Protein AF-A0A536L0S7-F1 (afdb_monomer)

Solvent-accessible surface area (backbone atoms only — not comparable to full-atom values): 13386 Å² total; per-residue (Å²): 136,54,77,64,56,55,51,53,52,54,51,59,72,70,55,86,72,75,80,78,78,80,55,62,66,63,49,50,55,59,64,72,61,59,68,81,54,67,63,57,59,51,47,51,51,50,51,49,51,50,51,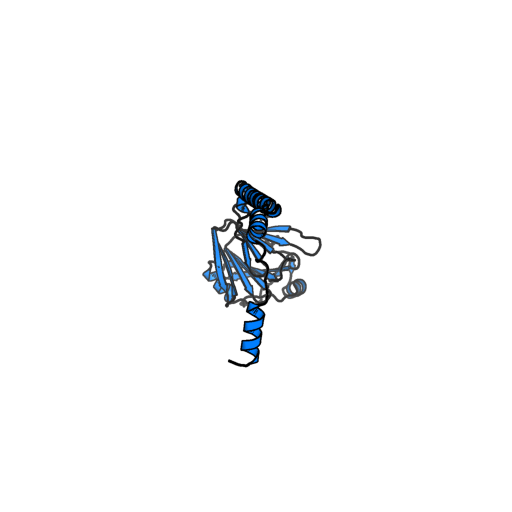48,53,50,52,52,42,64,69,37,73,85,46,50,57,70,73,38,62,68,46,82,50,68,23,38,39,37,34,50,39,92,71,76,76,89,52,52,71,58,56,86,70,76,67,49,41,54,77,31,44,54,72,56,40,28,63,62,51,71,46,81,82,72,45,58,84,58,96,63,85,60,64,79,43,26,16,38,36,67,62,50,34,45,30,34,73,44,76,57,95,90,39,69,30,39,42,34,38,29,63,29,58,70,84,90,54,64,28,38,32,43,28,37,46,74,40,81,42,84,43,71,45,89,93,23,63,25,40,38,38,36,76,33,93,42,32,34,46,33,44,60,29,79,88,80,54,77,50,78,47,40,36,49,41,72,59,27,36,41,38,34,46,54,92,66,30,23,38,34,42,41,18,90,53,53,73,70,57,47,46,57,54,57,62,53,44,82

pLDDT: mean 77.8, std 14.43, range [37.16, 96.44]

Foldseek 3Di:
DDPVVVVVVVVVVVDPDPPDPPCPVVVVCVVVVPDVPVVVVVVVVVVVVVVVVVVVLCVDPVSVLVVFPWDQAQQETETEGQDADDADEDDPPPPLADWDAQVVLCVLLVHHDFAFDDPDDPFRTWHDDQSFKTWGWDADPNWTKIKIKGFRDDDVKYWYKYDNFPDWDWDDAPNWIKIKTHHGQWIWIWTAHDPPGGDTHIYTAGAIWMWTDDDRMIMIIGTPDDPVSVSVNSNRID

Secondary structure (DSSP, 8-state):
--HHHHHHHHHHHH--PPPPP-HHHHHHHHHHT----HHHHHHHHHHHHHHHHHHHHHHSHHHHTT---EEEETTEEEEE-SSPPP-EE--TTTTS-EEE-HHHHHHHHTS----PPPSSS--S-EEEETTTEEEEEEEETTEEEEEEEEE---STT-EEEEE--SEEEEEEETTEEEEEEES-S-EEEEE--SSSS---EEEEE-SEEEEEEETTEEEEEEES--HHHHHHHHHT--

Mean predicted aligned error: 15.41 Å

Radius of gyration: 34.08 Å; Cα contacts (8 Å, |Δi|>4): 400; chains: 1; bounding box: 56×62×107 Å

Nearest PDB structures (foldseek):
  2v42-assembly1_B  TM=4.992E-01  e=1.307E+00  Escherichia coli BL21(DE3)
  1ry9-assembly2_D  TM=4.636E-01  e=6.925E+00  Shigella flexneri
  4akr-assembly2_D  TM=1.147E-01  e=5.679E-01  Dictyostelium discoideum AX2
  6rte-assembly1_A  TM=2.080E-01  e=1.544E+00  Pseudomonas aeruginosa

Structure (mmCIF, N/CA/C/O backbone):
data_AF-A0A536L0S7-F1
#
_entry.id   AF-A0A536L0S7-F1
#
loop_
_atom_site.group_PDB
_atom_site.id
_atom_site.type_symbol
_atom_site.label_atom_id
_atom_site.label_alt_id
_atom_site.label_comp_id
_atom_site.label_asym_id
_atom_site.label_entity_id
_atom_site.label_seq_id
_atom_site.pdbx_PDB_ins_code
_atom_site.Cartn_x
_atom_site.Cartn_y
_atom_site.Cartn_z
_atom_site.occupancy
_atom_site.B_iso_or_equiv
_atom_site.auth_seq_id
_atom_site.auth_comp_id
_atom_site.auth_asym_id
_atom_site.auth_atom_id
_atom_site.pdbx_PDB_model_num
ATOM 1 N N . MET A 1 1 ? 14.064 -43.643 -78.139 1.00 58.56 1 MET A N 1
ATOM 2 C CA . MET A 1 1 ? 14.243 -42.224 -78.499 1.00 58.56 1 MET A CA 1
ATOM 3 C C . MET A 1 1 ? 13.323 -41.904 -79.654 1.00 58.56 1 MET A C 1
ATOM 5 O O . MET A 1 1 ? 13.176 -42.729 -80.552 1.00 58.56 1 MET A O 1
ATOM 9 N N . THR A 1 2 ? 12.638 -40.772 -79.584 1.00 81.62 2 THR A N 1
ATOM 10 C CA . THR A 1 2 ? 11.662 -40.358 -80.596 1.00 81.62 2 THR A CA 1
ATOM 11 C C . THR A 1 2 ? 12.364 -39.722 -81.806 1.00 81.62 2 THR A C 1
ATOM 13 O O . THR A 1 2 ? 13.467 -39.190 -81.668 1.00 81.62 2 THR A O 1
ATOM 16 N N . PRO A 1 3 ? 11.741 -39.714 -82.999 1.00 80.38 3 PRO A N 1
ATOM 17 C CA . PRO A 1 3 ? 12.293 -39.030 -84.175 1.00 80.38 3 PRO A CA 1
ATOM 18 C C . PRO A 1 3 ? 12.560 -37.531 -83.950 1.00 80.38 3 PRO A C 1
ATOM 20 O O . PRO A 1 3 ? 13.412 -36.943 -84.613 1.00 80.38 3 PRO A O 1
ATOM 23 N N . LEU A 1 4 ? 11.839 -36.914 -83.006 1.00 83.69 4 LEU A N 1
ATOM 24 C CA . LEU A 1 4 ? 12.026 -35.523 -82.605 1.00 83.69 4 LEU A CA 1
ATOM 25 C C . LEU A 1 4 ? 13.339 -35.320 -81.836 1.00 83.69 4 LEU A C 1
ATOM 27 O O . LEU A 1 4 ? 14.059 -34.368 -82.118 1.00 83.69 4 LEU A O 1
ATOM 31 N N . GLU A 1 5 ? 13.680 -36.227 -80.917 1.00 81.94 5 GLU A N 1
ATOM 32 C CA . GLU A 1 5 ? 14.945 -36.167 -80.169 1.00 81.94 5 GLU A CA 1
ATOM 33 C C . GLU A 1 5 ? 16.156 -36.288 -81.098 1.00 81.94 5 GLU A C 1
ATOM 35 O O . GLU A 1 5 ? 17.109 -35.527 -80.956 1.00 81.94 5 GLU A O 1
ATOM 40 N N . LEU A 1 6 ? 16.089 -37.176 -82.097 1.00 84.25 6 LEU A N 1
ATOM 41 C CA . LEU A 1 6 ? 17.153 -37.329 -83.097 1.00 84.25 6 LEU A CA 1
ATOM 42 C C . LEU A 1 6 ? 17.338 -36.060 -83.941 1.00 84.25 6 LEU A C 1
ATOM 44 O O . LEU A 1 6 ? 18.468 -35.657 -84.207 1.00 84.25 6 LEU A O 1
ATOM 48 N N . ARG A 1 7 ? 16.240 -35.395 -84.327 1.00 82.31 7 ARG A N 1
ATOM 49 C CA . ARG A 1 7 ? 16.298 -34.121 -85.065 1.00 82.31 7 ARG A CA 1
ATOM 50 C C . ARG A 1 7 ? 16.831 -32.970 -84.214 1.00 82.31 7 ARG A C 1
ATOM 52 O O . ARG A 1 7 ? 17.581 -32.150 -84.728 1.00 82.31 7 ARG A O 1
ATOM 59 N N . LEU A 1 8 ? 16.477 -32.915 -82.931 1.00 85.00 8 LEU A N 1
ATOM 60 C CA . LEU A 1 8 ? 16.986 -31.890 -82.016 1.00 85.00 8 LEU A CA 1
ATOM 61 C C . LEU A 1 8 ? 18.477 -32.079 -81.713 1.00 85.00 8 LEU A C 1
ATOM 63 O O . LEU A 1 8 ? 19.205 -31.094 -81.645 1.00 85.00 8 LEU A O 1
ATOM 67 N N . GLN A 1 9 ? 18.949 -33.322 -81.588 1.00 82.62 9 GLN A N 1
ATOM 68 C CA . GLN A 1 9 ? 20.380 -33.601 -81.434 1.00 82.62 9 GLN A CA 1
ATOM 69 C C . GLN A 1 9 ? 21.180 -33.256 -82.691 1.00 82.62 9 GLN A C 1
ATOM 71 O O . GLN A 1 9 ? 22.241 -32.650 -82.570 1.00 82.62 9 GLN A O 1
ATOM 76 N N . ALA A 1 10 ? 20.663 -33.578 -83.882 1.00 84.88 10 ALA A N 1
ATOM 77 C CA . ALA A 1 10 ? 21.299 -33.185 -85.139 1.00 84.88 10 ALA A CA 1
ATOM 78 C C . ALA A 1 10 ? 21.410 -31.655 -85.259 1.00 84.88 10 ALA A C 1
ATOM 80 O O . ALA A 1 10 ? 22.487 -31.137 -85.539 1.00 84.88 10 ALA A O 1
ATOM 81 N N . LEU A 1 11 ? 20.336 -30.926 -84.930 1.00 84.50 11 LEU A N 1
ATOM 82 C CA . LEU A 1 11 ? 20.338 -29.461 -84.935 1.00 84.50 11 LEU A CA 1
ATOM 83 C C . LEU A 1 11 ? 21.317 -28.872 -83.905 1.00 84.50 11 LEU A C 1
ATOM 85 O O . LEU A 1 11 ? 21.963 -27.863 -84.168 1.00 84.50 11 LEU A O 1
ATOM 89 N N . GLY A 1 12 ? 21.468 -29.519 -82.746 1.00 82.44 12 GLY A N 1
ATOM 90 C CA . GLY A 1 12 ? 22.441 -29.126 -81.726 1.00 82.44 12 GLY A CA 1
ATOM 91 C C . GLY A 1 12 ? 23.903 -29.281 -82.160 1.00 82.44 12 GLY A C 1
ATOM 92 O O . GLY A 1 12 ? 24.759 -28.596 -81.612 1.00 82.44 12 GLY A O 1
ATOM 93 N N . HIS A 1 13 ? 24.198 -30.146 -83.136 1.00 78.62 13 HIS A N 1
ATOM 94 C CA . HIS A 1 13 ? 25.535 -30.271 -83.732 1.00 78.62 13 HIS A CA 1
ATOM 95 C C . HIS A 1 13 ? 25.794 -29.285 -84.876 1.00 78.62 13 HIS A C 1
ATOM 97 O O . HIS A 1 13 ? 26.953 -29.003 -85.164 1.00 78.62 13 HIS A O 1
ATOM 103 N N . GLU A 1 14 ? 24.746 -28.739 -85.496 1.00 83.50 14 GLU A N 1
ATOM 104 C CA . GLU A 1 14 ? 24.861 -27.710 -86.541 1.00 83.50 14 GLU A CA 1
ATOM 105 C C . GLU A 1 14 ? 24.872 -26.278 -85.979 1.00 83.50 14 GLU A C 1
ATOM 107 O O . GLU A 1 14 ? 25.271 -25.338 -86.664 1.00 83.50 14 GLU A O 1
ATOM 112 N N . LEU A 1 15 ? 24.447 -26.092 -84.727 1.00 82.44 15 LEU A N 1
ATOM 113 C CA . LEU A 1 15 ? 24.464 -24.801 -84.045 1.00 82.44 15 LEU A CA 1
ATOM 114 C C . LEU A 1 15 ? 25.875 -24.458 -83.544 1.00 82.44 15 LEU A C 1
ATOM 116 O O . LEU A 1 15 ? 26.321 -24.952 -82.508 1.00 82.44 15 LEU A O 1
ATOM 120 N N . GLU A 1 16 ? 26.550 -23.537 -84.231 1.00 79.25 16 GLU A N 1
ATOM 121 C CA . GLU A 1 16 ? 27.720 -22.843 -83.684 1.00 79.25 16 GLU A CA 1
ATOM 122 C C . GLU A 1 16 ? 27.281 -21.907 -82.548 1.00 79.25 16 GLU A C 1
ATOM 124 O O . GLU A 1 16 ? 26.906 -20.750 -82.751 1.00 79.25 16 GLU A O 1
ATOM 129 N N . VAL A 1 17 ? 27.291 -22.427 -81.320 1.00 74.00 17 VAL A N 1
ATOM 130 C CA . VAL A 1 17 ? 27.040 -21.624 -80.122 1.00 74.00 17 VAL A CA 1
ATOM 131 C C . VAL A 1 17 ? 28.324 -20.862 -79.773 1.00 74.00 17 VAL A C 1
ATOM 133 O O . VAL A 1 17 ? 29.355 -21.498 -79.541 1.00 74.00 17 VAL A O 1
ATOM 136 N N . PRO A 1 18 ? 28.303 -19.516 -79.712 1.00 80.31 18 PRO A N 1
ATOM 137 C CA . PRO A 1 18 ? 29.479 -18.754 -79.321 1.00 80.31 18 PRO A CA 1
ATOM 138 C C . PRO A 1 18 ? 29.889 -19.101 -77.881 1.00 80.31 18 PRO A C 1
ATOM 140 O O . PRO A 1 18 ? 29.023 -19.403 -77.051 1.00 80.31 18 PRO A O 1
ATOM 143 N N . PRO A 1 19 ? 31.193 -19.046 -77.552 1.00 77.12 19 PRO A N 1
ATOM 144 C CA . PRO A 1 19 ? 31.655 -19.294 -76.194 1.00 77.12 19 PRO A CA 1
ATOM 145 C C . PRO A 1 19 ? 30.941 -18.347 -75.227 1.00 77.12 19 PRO A C 1
ATOM 147 O O . PRO A 1 19 ? 30.826 -17.145 -75.484 1.00 77.12 19 PRO A O 1
ATOM 150 N N . ALA A 1 20 ? 30.436 -18.907 -74.125 1.00 72.94 20 ALA A N 1
ATOM 151 C CA . ALA A 1 20 ? 29.745 -18.127 -73.111 1.00 72.94 20 ALA A CA 1
ATOM 152 C C . ALA A 1 20 ? 30.665 -16.990 -72.622 1.00 72.94 20 ALA A C 1
ATOM 154 O O . ALA A 1 20 ? 31.846 -17.239 -72.363 1.00 72.94 20 ALA A O 1
ATOM 155 N N . PRO A 1 21 ? 30.160 -15.749 -72.508 1.00 75.88 21 PRO A N 1
ATOM 156 C CA . PRO A 1 21 ? 30.970 -14.634 -72.037 1.00 75.88 21 PRO A CA 1
ATOM 157 C C . PRO A 1 21 ? 31.506 -14.926 -70.631 1.00 75.88 21 PRO A C 1
ATOM 159 O O . PRO A 1 21 ? 30.782 -15.464 -69.791 1.00 75.88 21 PRO A O 1
ATOM 162 N N . ASP A 1 22 ? 32.764 -14.566 -70.360 1.00 76.88 22 ASP A N 1
ATOM 163 C CA . ASP A 1 22 ? 33.360 -14.736 -69.033 1.00 76.88 22 ASP A CA 1
ATOM 164 C C . ASP A 1 22 ? 32.730 -13.752 -68.037 1.00 76.88 22 ASP A C 1
ATOM 166 O O . ASP A 1 22 ? 33.134 -12.596 -67.892 1.00 76.88 22 ASP A O 1
ATOM 170 N N . LEU A 1 23 ? 31.690 -14.221 -67.351 1.00 78.12 23 LEU A N 1
ATOM 171 C CA . LEU A 1 23 ? 30.997 -13.473 -66.306 1.00 78.12 23 LEU A CA 1
ATOM 172 C C . LEU A 1 23 ? 31.777 -13.469 -64.983 1.00 78.12 23 LEU A C 1
ATOM 174 O O . LEU A 1 23 ? 31.419 -12.724 -64.070 1.00 78.12 23 LEU A O 1
ATOM 178 N N . THR A 1 24 ? 32.841 -14.268 -64.862 1.00 74.44 24 THR A N 1
ATOM 179 C CA . THR A 1 24 ? 33.567 -14.483 -63.604 1.00 74.44 24 THR A CA 1
ATOM 180 C C . THR A 1 24 ? 34.227 -13.194 -63.137 1.00 74.44 24 THR A C 1
ATOM 182 O O . THR A 1 24 ? 34.033 -12.777 -61.994 1.00 74.44 24 THR A O 1
ATOM 185 N N . ALA A 1 25 ? 34.923 -12.501 -64.042 1.00 72.00 25 ALA A N 1
ATOM 186 C CA . ALA A 1 25 ? 35.573 -11.227 -63.742 1.00 72.00 25 ALA A CA 1
ATOM 187 C C . ALA A 1 25 ? 34.559 -10.140 -63.337 1.00 72.00 25 ALA A C 1
ATOM 189 O O . ALA A 1 25 ? 34.764 -9.425 -62.354 1.00 72.00 25 ALA A O 1
ATOM 190 N N . GLY A 1 26 ? 33.423 -10.058 -64.040 1.00 72.62 26 GLY A N 1
ATOM 191 C CA . GLY A 1 26 ? 32.370 -9.078 -63.756 1.00 72.62 26 GLY A CA 1
ATOM 192 C C . GLY A 1 26 ? 31.624 -9.329 -62.439 1.00 72.62 26 GLY A C 1
ATOM 193 O O . GLY A 1 26 ? 31.194 -8.379 -61.777 1.00 72.62 26 GLY A O 1
ATOM 194 N N . VAL A 1 27 ? 31.484 -10.595 -62.033 1.00 74.69 27 VAL A N 1
ATOM 195 C CA . VAL A 1 27 ? 30.869 -10.989 -60.757 1.00 74.69 27 VAL A CA 1
ATOM 196 C C . VAL A 1 27 ? 31.833 -10.769 -59.592 1.00 74.69 27 VAL A C 1
ATOM 198 O O . VAL A 1 27 ? 31.432 -10.172 -58.591 1.00 74.69 27 VAL A O 1
ATOM 201 N N . LEU A 1 28 ? 33.103 -11.166 -59.725 1.00 74.94 28 LEU A N 1
ATOM 202 C CA . LEU A 1 28 ? 34.118 -10.977 -58.680 1.00 74.94 28 LEU A CA 1
ATOM 203 C C . LEU A 1 28 ? 34.342 -9.494 -58.369 1.00 74.94 28 LEU A C 1
ATOM 205 O O . LEU A 1 28 ? 34.282 -9.097 -57.207 1.00 74.94 28 LEU A O 1
ATOM 209 N N . GLN A 1 29 ? 34.445 -8.646 -59.395 1.00 70.88 29 GLN A N 1
ATOM 210 C CA . GLN A 1 29 ? 34.582 -7.198 -59.214 1.00 70.88 29 GLN A CA 1
ATOM 211 C C . GLN A 1 29 ? 33.380 -6.578 -58.477 1.00 70.88 29 GLN A C 1
ATOM 213 O O . GLN A 1 29 ? 33.524 -5.619 -57.715 1.00 70.88 29 GLN A O 1
ATOM 218 N N . ARG A 1 30 ? 32.175 -7.128 -58.676 1.00 67.06 30 ARG A N 1
ATOM 219 C CA . ARG A 1 30 ? 30.949 -6.651 -58.023 1.00 67.06 30 ARG A CA 1
ATOM 220 C C . ARG A 1 30 ? 30.806 -7.159 -56.583 1.00 67.06 30 ARG A C 1
ATOM 222 O O . ARG A 1 30 ? 30.205 -6.459 -5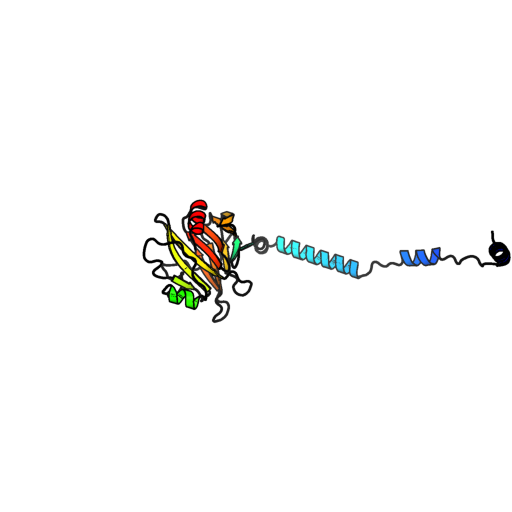5.771 1.00 67.06 30 ARG A O 1
ATOM 229 N N . LEU A 1 31 ? 31.387 -8.313 -56.254 1.00 69.06 31 LEU A N 1
ATOM 230 C CA . LEU A 1 31 ? 31.465 -8.840 -54.887 1.00 69.06 31 LEU A CA 1
ATOM 231 C C . LEU A 1 31 ? 32.541 -8.123 -54.052 1.00 69.06 31 LEU A C 1
ATOM 233 O O . LEU A 1 31 ? 32.284 -7.768 -52.902 1.00 69.06 31 LEU A O 1
ATOM 237 N N . GLU A 1 32 ? 33.709 -7.839 -54.631 1.00 66.81 32 GLU A N 1
ATOM 238 C CA . GLU A 1 32 ? 34.816 -7.138 -53.958 1.00 66.81 32 GLU A CA 1
ATOM 239 C C . GLU A 1 32 ? 34.568 -5.626 -53.815 1.00 66.81 32 GLU A C 1
ATOM 241 O O . GLU A 1 32 ? 35.017 -4.995 -52.857 1.00 66.81 32 GLU A O 1
ATOM 246 N N . GLY A 1 33 ? 33.784 -5.035 -54.722 1.00 55.41 33 GLY A N 1
ATOM 247 C CA . GLY A 1 33 ? 33.408 -3.617 -54.709 1.00 55.41 33 GLY A CA 1
ATOM 248 C C . GLY A 1 33 ? 32.375 -3.219 -53.646 1.00 55.41 33 GLY A C 1
ATOM 249 O O . GLY A 1 33 ? 31.970 -2.052 -53.596 1.00 55.41 33 GLY A O 1
ATOM 250 N N . GLY A 1 34 ? 31.939 -4.152 -52.794 1.00 54.97 34 GLY A N 1
ATOM 251 C CA . GLY A 1 34 ? 31.024 -3.905 -51.683 1.00 54.97 34 GLY A CA 1
ATOM 252 C C . GLY A 1 34 ? 31.654 -3.021 -50.607 1.00 54.97 34 GLY A C 1
ATOM 253 O O . GLY A 1 34 ? 32.049 -3.502 -49.547 1.00 54.97 34 GLY A O 1
ATOM 254 N N . ARG A 1 35 ? 31.739 -1.708 -50.853 1.00 57.22 35 ARG A N 1
ATOM 255 C CA . ARG A 1 35 ? 32.105 -0.714 -49.832 1.00 57.22 35 ARG A CA 1
ATOM 256 C C . ARG A 1 35 ? 31.266 -0.996 -48.578 1.00 57.22 35 ARG A C 1
ATOM 258 O O . ARG A 1 35 ? 30.042 -1.066 -48.711 1.00 57.22 35 ARG A O 1
ATOM 265 N N . PRO A 1 36 ? 31.860 -1.154 -47.374 1.00 53.44 36 PRO A N 1
ATOM 266 C CA . PRO A 1 36 ? 31.083 -1.375 -46.163 1.00 53.44 36 PRO A CA 1
ATOM 267 C C . PRO A 1 36 ? 30.130 -0.194 -46.013 1.00 53.44 36 PRO A C 1
ATOM 269 O O . PRO A 1 36 ? 30.553 0.939 -45.790 1.00 53.44 36 PRO A O 1
ATOM 272 N N . PHE A 1 37 ? 28.849 -0.472 -46.244 1.00 55.44 37 PHE A N 1
ATOM 273 C CA . PHE A 1 37 ? 27.810 0.535 -46.407 1.00 55.44 37 PHE A CA 1
ATOM 274 C C . PHE A 1 37 ? 27.854 1.470 -45.183 1.00 55.44 37 PHE A C 1
ATOM 276 O O . PHE A 1 37 ? 27.944 0.980 -44.052 1.00 55.44 37 PHE A O 1
ATOM 283 N N . PRO A 1 38 ? 27.839 2.801 -45.369 1.00 60.12 38 PRO A N 1
ATOM 284 C CA . PRO A 1 38 ? 28.208 3.784 -44.340 1.00 60.12 38 PRO A CA 1
ATOM 285 C C . PRO A 1 38 ? 27.374 3.688 -43.053 1.00 60.12 38 PRO A C 1
ATOM 287 O O . PRO A 1 38 ? 27.860 4.030 -41.974 1.00 60.12 38 PRO A O 1
ATOM 290 N N . TRP A 1 39 ? 26.164 3.125 -43.137 1.00 61.06 39 TRP A N 1
ATOM 291 C CA . TRP A 1 39 ? 25.323 2.813 -41.981 1.00 61.06 39 TRP A CA 1
ATOM 292 C C . TRP A 1 39 ? 25.948 1.820 -40.998 1.00 61.06 39 TRP A C 1
ATOM 294 O O . TRP A 1 39 ? 25.639 1.904 -39.822 1.00 61.06 39 TRP A O 1
ATOM 304 N N . ARG A 1 40 ? 26.841 0.907 -41.418 1.00 70.88 40 ARG A N 1
ATOM 305 C CA . ARG A 1 40 ? 27.514 -0.031 -40.500 1.00 70.88 40 ARG A CA 1
ATOM 306 C C . ARG A 1 40 ? 28.473 0.699 -39.573 1.00 70.88 40 ARG A C 1
ATOM 308 O O . ARG A 1 40 ? 28.482 0.438 -38.379 1.00 70.88 40 ARG A O 1
ATOM 315 N N . ARG A 1 41 ? 29.248 1.646 -40.110 1.00 73.25 41 ARG A N 1
ATOM 316 C CA . ARG A 1 41 ? 30.126 2.504 -39.299 1.00 73.25 41 ARG A CA 1
ATOM 317 C C . ARG A 1 41 ? 29.300 3.436 -38.420 1.00 73.25 41 ARG A C 1
ATOM 319 O O . ARG A 1 41 ? 29.604 3.555 -37.243 1.00 73.25 41 ARG A O 1
ATOM 326 N N . ALA A 1 42 ? 28.223 4.013 -38.956 1.00 76.94 42 ALA A N 1
ATOM 327 C CA . ALA A 1 42 ? 27.293 4.821 -38.171 1.00 76.94 42 ALA A CA 1
ATOM 328 C C . ALA A 1 42 ? 26.607 4.010 -37.056 1.00 76.94 42 ALA A C 1
ATOM 330 O O . ALA A 1 42 ? 26.482 4.503 -35.945 1.00 76.94 42 ALA A O 1
ATOM 331 N N . ALA A 1 43 ? 26.229 2.756 -37.311 1.00 80.56 43 ALA A N 1
ATOM 332 C CA . ALA A 1 43 ? 25.626 1.855 -36.332 1.00 80.56 43 ALA A CA 1
ATOM 333 C C . ALA A 1 43 ? 26.630 1.425 -35.259 1.00 80.56 43 ALA A C 1
ATOM 335 O O . ALA A 1 43 ? 26.283 1.406 -34.085 1.00 80.56 43 ALA A O 1
ATOM 336 N N . VAL A 1 44 ? 27.881 1.135 -35.632 1.00 84.50 44 VAL A N 1
ATOM 337 C CA . VAL A 1 44 ? 28.958 0.848 -34.670 1.00 84.50 44 VAL A CA 1
ATOM 338 C C . VAL A 1 44 ? 29.262 2.077 -33.814 1.00 84.50 44 VAL A C 1
ATOM 340 O O . VAL A 1 44 ? 29.397 1.947 -32.604 1.00 84.50 44 VAL A O 1
ATOM 343 N N . LEU A 1 45 ? 29.310 3.270 -34.410 1.00 85.44 45 LEU A N 1
ATOM 344 C CA . LEU A 1 45 ? 29.499 4.526 -33.681 1.00 85.44 45 LEU A CA 1
ATOM 345 C C . LEU A 1 45 ? 28.311 4.842 -32.767 1.00 85.44 45 LEU A C 1
ATOM 347 O O . LEU A 1 45 ? 28.520 5.240 -31.626 1.00 85.44 45 LEU A O 1
ATOM 351 N N . ALA A 1 46 ? 27.078 4.623 -33.226 1.00 82.12 46 ALA A N 1
ATOM 352 C CA . ALA A 1 46 ? 25.873 4.778 -32.417 1.00 82.12 46 ALA A CA 1
ATOM 353 C C . ALA A 1 46 ? 25.852 3.778 -31.253 1.00 82.12 46 ALA A C 1
ATOM 355 O O . ALA A 1 46 ? 25.572 4.160 -30.122 1.00 82.12 46 ALA A O 1
ATOM 356 N N . LEU A 1 47 ? 26.214 2.516 -31.499 1.00 87.19 47 LEU A N 1
ATOM 357 C CA . LEU A 1 47 ? 26.324 1.492 -30.464 1.00 87.19 47 LEU A CA 1
ATOM 358 C C . LEU A 1 47 ? 27.434 1.824 -29.461 1.00 87.19 47 LEU A C 1
ATOM 360 O O . LEU A 1 47 ? 27.230 1.667 -28.262 1.00 87.19 47 LEU A O 1
ATOM 364 N N . ALA A 1 48 ? 28.580 2.320 -29.928 1.00 88.44 48 ALA A N 1
ATOM 365 C CA . ALA A 1 48 ? 29.665 2.779 -29.069 1.00 88.44 48 ALA A CA 1
ATOM 366 C C . ALA A 1 48 ? 29.243 3.994 -28.231 1.00 88.44 48 ALA A C 1
ATOM 368 O O . ALA A 1 48 ? 29.520 4.029 -27.039 1.00 88.44 48 ALA A O 1
ATOM 369 N N . LEU A 1 49 ? 28.511 4.950 -28.811 1.00 90.06 49 LEU A N 1
ATOM 370 C CA . LEU A 1 49 ? 27.927 6.085 -28.090 1.00 90.06 49 LEU A CA 1
ATOM 371 C C . LEU A 1 49 ? 26.933 5.629 -27.022 1.00 90.06 49 LEU A C 1
ATOM 373 O O . LEU A 1 49 ? 26.994 6.114 -25.897 1.00 90.06 49 LEU A O 1
ATOM 377 N N . VAL A 1 50 ? 26.064 4.665 -27.336 1.00 88.44 50 VAL A N 1
ATOM 378 C CA . VAL A 1 50 ? 25.153 4.055 -26.358 1.00 88.44 50 VAL A CA 1
ATOM 379 C C . VAL A 1 50 ? 25.942 3.337 -25.265 1.00 88.44 50 VAL A C 1
ATOM 381 O O . VAL A 1 50 ? 25.656 3.529 -24.089 1.00 88.44 50 VAL A O 1
ATOM 384 N N . ALA A 1 51 ? 26.965 2.559 -25.615 1.00 87.94 51 ALA A N 1
ATOM 385 C CA . ALA A 1 51 ? 27.801 1.857 -24.646 1.00 87.94 51 ALA A CA 1
ATOM 386 C C . ALA A 1 51 ? 28.560 2.828 -23.730 1.00 87.94 51 ALA A C 1
ATOM 388 O O . ALA A 1 51 ? 28.627 2.600 -22.525 1.00 87.94 51 ALA A O 1
ATOM 389 N N . ILE A 1 52 ? 29.073 3.936 -24.270 1.00 87.81 52 ILE A N 1
ATOM 390 C CA . ILE A 1 52 ? 29.728 5.003 -23.504 1.00 87.81 52 ILE A CA 1
ATOM 391 C C . ILE A 1 52 ? 28.716 5.718 -22.611 1.00 87.81 52 ILE A C 1
ATOM 393 O O . ILE A 1 52 ? 29.021 5.943 -21.443 1.00 87.81 52 ILE A O 1
ATOM 397 N N . ALA A 1 53 ? 27.518 6.032 -23.112 1.00 80.31 53 ALA A N 1
ATOM 398 C CA . ALA A 1 53 ? 26.435 6.626 -22.328 1.00 80.31 53 ALA A CA 1
ATOM 399 C C . ALA A 1 53 ? 26.009 5.711 -21.166 1.00 80.31 53 ALA A C 1
ATOM 401 O O . ALA A 1 53 ? 25.822 6.171 -20.041 1.00 80.31 53 ALA A O 1
ATOM 402 N N . VAL A 1 54 ? 25.929 4.399 -21.407 1.00 78.25 54 VAL A N 1
ATOM 403 C CA . VAL A 1 54 ? 25.678 3.399 -20.363 1.00 78.25 54 VAL A CA 1
ATOM 404 C C . VAL A 1 54 ? 26.849 3.366 -19.379 1.00 78.25 54 VAL A C 1
ATOM 406 O O . VAL A 1 54 ? 26.641 3.525 -18.183 1.00 78.25 54 VAL A O 1
ATOM 409 N N . ALA A 1 55 ? 28.091 3.242 -19.842 1.00 78.12 55 ALA A N 1
ATOM 410 C CA . ALA A 1 55 ? 29.263 3.201 -18.967 1.00 78.12 55 ALA A CA 1
ATOM 411 C C . ALA A 1 55 ? 29.397 4.462 -18.090 1.00 78.12 55 ALA A C 1
ATOM 413 O O . ALA A 1 55 ? 29.672 4.355 -16.895 1.00 78.12 55 ALA A O 1
ATOM 414 N N . THR A 1 56 ? 29.134 5.650 -18.645 1.00 77.31 56 THR A N 1
ATOM 415 C CA . THR A 1 56 ? 29.119 6.915 -17.890 1.00 77.31 56 THR A CA 1
ATOM 416 C C . THR A 1 56 ? 27.979 6.965 -16.878 1.00 77.31 56 THR A C 1
ATOM 418 O O . THR A 1 56 ? 28.219 7.351 -15.734 1.00 77.31 56 THR A O 1
ATOM 421 N N . ALA A 1 57 ? 26.778 6.489 -17.223 1.00 66.00 57 ALA A N 1
ATOM 422 C CA . ALA A 1 57 ? 25.683 6.351 -16.262 1.00 66.00 57 ALA A CA 1
ATOM 423 C C . ALA A 1 57 ? 26.052 5.425 -15.083 1.00 66.00 57 ALA A C 1
ATOM 425 O O . ALA A 1 57 ? 25.700 5.709 -13.944 1.00 66.00 57 ALA A O 1
ATOM 426 N N . PHE A 1 58 ? 26.824 4.358 -15.302 1.00 58.19 58 PHE A N 1
ATOM 427 C CA . PHE A 1 58 ? 27.278 3.465 -14.223 1.00 58.19 58 PHE A CA 1
ATOM 428 C C . PHE A 1 58 ? 28.490 3.993 -13.425 1.00 58.19 58 PHE A C 1
ATOM 430 O O . PHE A 1 58 ? 28.745 3.536 -12.302 1.00 58.19 58 PHE A O 1
ATOM 437 N N . ALA A 1 59 ? 29.236 4.960 -13.965 1.00 68.81 59 ALA A N 1
ATOM 438 C CA . ALA A 1 59 ? 30.366 5.602 -13.289 1.00 68.81 59 ALA A CA 1
ATOM 439 C C . ALA A 1 59 ? 29.928 6.683 -12.281 1.00 68.81 59 ALA A C 1
ATOM 441 O O . ALA A 1 59 ? 30.629 6.915 -11.298 1.00 68.81 59 ALA A O 1
ATOM 442 N N . VAL A 1 60 ? 28.755 7.299 -12.476 1.00 67.81 60 VAL A N 1
ATOM 443 C CA . VAL A 1 60 ? 28.186 8.312 -11.571 1.00 67.81 60 VAL A CA 1
ATOM 444 C C . VAL A 1 60 ? 27.459 7.633 -10.391 1.00 67.81 60 VAL A C 1
ATOM 446 O O . VAL A 1 60 ? 26.461 6.942 -10.608 1.00 67.81 60 VAL A O 1
ATOM 449 N N . PRO A 1 61 ? 27.872 7.836 -9.121 1.00 53.06 61 PRO A N 1
ATOM 450 C CA . PRO A 1 61 ? 27.255 7.179 -7.960 1.00 53.06 61 PRO A CA 1
ATOM 451 C C . PRO A 1 61 ? 25.745 7.423 -7.816 1.00 53.06 61 PRO A C 1
ATOM 453 O O . PRO A 1 61 ? 25.011 6.509 -7.458 1.00 53.06 61 PRO A O 1
ATOM 456 N N . GLN A 1 62 ? 25.266 8.624 -8.161 1.00 52.03 62 GLN A N 1
ATOM 457 C CA . GLN A 1 62 ? 23.838 8.979 -8.141 1.00 52.03 62 GLN A CA 1
ATOM 458 C C . GLN A 1 62 ? 22.995 8.248 -9.203 1.00 52.03 62 GLN A C 1
ATOM 460 O O . GLN A 1 62 ? 21.780 8.156 -9.049 1.00 52.03 62 GLN A O 1
ATOM 465 N N . ALA A 1 63 ? 23.615 7.708 -10.256 1.00 45.41 63 ALA A N 1
ATOM 466 C CA . ALA A 1 63 ? 22.937 6.918 -11.282 1.00 45.41 63 ALA A CA 1
ATOM 467 C C . ALA A 1 63 ? 23.006 5.401 -11.001 1.00 45.41 63 ALA A C 1
ATOM 469 O O . ALA A 1 63 ? 22.129 4.664 -11.446 1.00 45.41 63 ALA A O 1
ATOM 470 N N . ARG A 1 64 ? 23.942 4.924 -10.161 1.00 47.59 64 ARG A N 1
ATOM 471 C CA . ARG A 1 64 ? 23.958 3.532 -9.651 1.00 47.59 64 ARG A CA 1
ATOM 472 C C . ARG A 1 64 ? 22.727 3.197 -8.820 1.00 47.59 64 ARG A C 1
ATOM 474 O O . ARG A 1 64 ? 22.213 2.083 -8.897 1.00 47.59 64 ARG A O 1
ATOM 481 N N . THR A 1 65 ? 22.218 4.170 -8.072 1.00 45.38 65 THR A N 1
ATOM 482 C CA . THR A 1 65 ? 20.962 4.032 -7.340 1.00 45.38 65 THR A CA 1
ATOM 483 C C . THR A 1 65 ? 19.791 3.785 -8.278 1.00 45.38 65 THR A C 1
ATOM 485 O O . THR A 1 65 ? 18.855 3.165 -7.818 1.00 45.38 65 THR A O 1
ATOM 488 N N . ALA A 1 66 ? 19.842 4.156 -9.570 1.00 43.03 66 ALA A N 1
ATOM 489 C CA . ALA A 1 66 ? 18.786 3.901 -10.560 1.00 43.03 66 ALA A CA 1
ATOM 490 C C . ALA A 1 66 ? 18.600 2.412 -10.933 1.00 43.03 66 ALA A C 1
ATOM 492 O O . ALA A 1 66 ? 17.588 2.067 -11.541 1.00 43.03 66 ALA A O 1
ATOM 493 N N . ILE A 1 67 ? 19.463 1.503 -10.452 1.00 46.16 67 ILE A N 1
ATOM 494 C CA . ILE A 1 67 ? 19.146 0.069 -10.268 1.00 46.16 67 ILE A CA 1
ATOM 495 C C . ILE A 1 67 ? 18.231 -0.079 -9.033 1.00 46.16 67 ILE A C 1
ATOM 497 O O . ILE A 1 67 ? 18.437 -0.897 -8.134 1.00 46.16 67 ILE A O 1
ATOM 501 N N . LEU A 1 68 ? 17.209 0.769 -8.938 1.00 52.75 68 LEU A N 1
ATOM 502 C CA . LEU A 1 68 ? 16.180 0.652 -7.924 1.00 52.75 68 LEU A CA 1
ATOM 503 C C . LEU A 1 68 ? 15.427 -0.625 -8.266 1.00 52.75 68 LEU A C 1
ATOM 505 O O . LEU A 1 68 ? 14.730 -0.678 -9.279 1.00 52.75 68 LEU A O 1
ATOM 509 N N . ARG A 1 69 ? 15.578 -1.674 -7.451 1.00 62.78 69 ARG A N 1
ATOM 510 C CA . ARG A 1 69 ? 14.753 -2.877 -7.588 1.00 62.78 69 ARG A CA 1
ATOM 511 C C . ARG A 1 69 ? 13.303 -2.463 -7.403 1.00 62.78 69 ARG A C 1
ATOM 513 O O . ARG A 1 69 ? 12.862 -2.175 -6.289 1.00 62.78 69 ARG A O 1
ATOM 520 N N . PHE A 1 70 ? 12.625 -2.363 -8.533 1.00 68.56 70 PHE A N 1
ATOM 521 C CA . PHE A 1 70 ? 11.236 -2.003 -8.621 1.00 68.56 70 PHE A CA 1
ATOM 522 C C . PHE A 1 70 ? 10.418 -3.279 -8.494 1.00 68.56 70 PHE A C 1
ATOM 524 O O . PHE A 1 70 ? 10.627 -4.230 -9.247 1.00 68.56 70 PHE A O 1
ATOM 531 N N . PHE A 1 71 ? 9.429 -3.270 -7.610 1.00 76.81 71 PHE A N 1
ATOM 532 C CA . PHE A 1 71 ? 8.424 -4.322 -7.550 1.00 76.81 71 PHE A CA 1
ATOM 533 C C . PHE A 1 71 ? 7.044 -3.723 -7.832 1.00 76.81 71 PHE A C 1
ATOM 535 O O . PHE A 1 71 ? 6.566 -2.866 -7.086 1.00 76.81 71 PHE A O 1
ATOM 542 N N . HIS A 1 72 ? 6.423 -4.152 -8.934 1.00 79.50 72 HIS A N 1
ATOM 543 C CA . HIS A 1 72 ? 5.052 -3.784 -9.287 1.00 79.50 72 HIS A CA 1
ATOM 544 C C . HIS A 1 72 ? 4.089 -4.741 -8.589 1.00 79.50 72 HIS A C 1
ATOM 546 O O . HIS A 1 72 ? 4.207 -5.957 -8.744 1.00 79.50 72 HIS A O 1
ATOM 552 N N . ILE A 1 73 ? 3.115 -4.203 -7.858 1.00 81.56 73 ILE A N 1
ATOM 553 C CA . ILE A 1 73 ? 2.015 -4.991 -7.312 1.00 81.56 73 ILE A CA 1
ATOM 554 C C . ILE A 1 73 ? 0.694 -4.228 -7.400 1.00 81.56 73 ILE A C 1
ATOM 556 O O . ILE A 1 73 ? 0.477 -3.246 -6.693 1.00 81.56 73 ILE A O 1
ATOM 560 N N . GLY A 1 74 ? -0.189 -4.681 -8.294 1.00 82.06 74 GLY A N 1
ATOM 561 C CA . GLY A 1 74 ? -1.456 -4.006 -8.580 1.00 82.06 74 GLY A CA 1
ATOM 562 C C . GLY A 1 74 ? -1.239 -2.536 -8.953 1.00 82.06 74 GLY A C 1
ATOM 563 O O . GLY A 1 74 ? -0.659 -2.244 -9.994 1.00 82.06 74 GLY A O 1
ATOM 564 N N . GLY A 1 75 ? -1.675 -1.621 -8.084 1.00 76.88 75 GLY A N 1
ATOM 565 C CA . GLY A 1 75 ? -1.528 -0.166 -8.229 1.00 76.88 75 GLY A CA 1
ATOM 566 C C . GLY A 1 75 ? -0.348 0.447 -7.469 1.00 76.88 75 GLY A C 1
ATOM 567 O O . GLY A 1 75 ? -0.235 1.673 -7.409 1.00 76.88 75 GLY A O 1
ATOM 568 N N . ALA A 1 76 ? 0.502 -0.372 -6.844 1.00 79.31 76 ALA A N 1
ATOM 569 C CA . ALA A 1 76 ? 1.644 0.083 -6.062 1.00 79.31 76 ALA A CA 1
ATOM 570 C C . ALA A 1 76 ? 2.981 -0.254 -6.724 1.00 79.31 76 ALA A C 1
ATOM 572 O O . ALA A 1 76 ? 3.233 -1.363 -7.199 1.00 79.31 76 ALA A O 1
ATOM 573 N N . THR A 1 77 ? 3.862 0.729 -6.650 1.00 81.38 77 THR A N 1
ATOM 574 C CA . THR A 1 77 ? 5.248 0.689 -7.085 1.00 81.38 77 THR A CA 1
ATOM 575 C C . THR A 1 77 ? 6.131 0.682 -5.851 1.00 81.38 77 THR A C 1
ATOM 577 O O . THR A 1 77 ? 6.196 1.689 -5.147 1.00 81.38 77 THR A O 1
ATOM 580 N N . VAL A 1 78 ? 6.831 -0.412 -5.571 1.00 80.19 78 VAL A N 1
ATOM 581 C CA . VAL A 1 78 ? 7.806 -0.452 -4.474 1.00 80.19 78 VAL A CA 1
ATOM 582 C C . VAL A 1 78 ? 9.201 -0.221 -5.026 1.00 80.19 78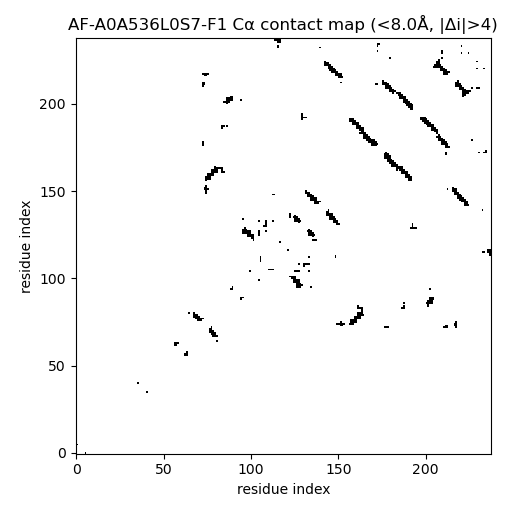 VAL A C 1
ATOM 584 O O . VAL A 1 78 ? 9.642 -0.934 -5.921 1.00 80.19 78 VAL A O 1
ATOM 587 N N . ILE A 1 79 ? 9.900 0.761 -4.469 1.00 80.75 79 ILE A N 1
ATOM 588 C CA . ILE A 1 79 ? 11.237 1.178 -4.880 1.00 80.75 79 ILE A CA 1
ATOM 589 C C . ILE A 1 79 ? 12.153 1.093 -3.664 1.00 80.75 79 ILE A C 1
ATOM 591 O O . ILE A 1 79 ? 11.963 1.808 -2.681 1.00 80.75 79 ILE A O 1
ATOM 595 N N . ARG A 1 80 ? 13.158 0.217 -3.722 1.00 81.12 80 ARG A N 1
ATOM 596 C CA . ARG A 1 80 ? 14.176 0.123 -2.669 1.00 81.12 80 ARG A CA 1
ATOM 597 C C . ARG A 1 80 ? 15.219 1.229 -2.838 1.00 81.12 80 ARG A C 1
ATOM 599 O O . ARG A 1 80 ? 15.836 1.298 -3.893 1.00 81.12 80 ARG A O 1
ATOM 606 N N . VAL A 1 81 ? 15.422 2.043 -1.803 1.00 76.75 81 VAL A N 1
ATOM 607 C CA . VAL A 1 81 ? 16.391 3.153 -1.756 1.00 76.75 81 VAL A CA 1
ATOM 608 C C . VAL A 1 81 ? 17.282 3.040 -0.521 1.00 76.75 81 VAL A C 1
ATOM 610 O O . VAL A 1 81 ? 16.824 2.571 0.520 1.00 76.75 81 VAL A O 1
ATOM 613 N N . ASP A 1 82 ? 18.521 3.520 -0.617 1.00 75.25 82 ASP A N 1
ATOM 614 C CA . ASP A 1 82 ? 19.438 3.578 0.531 1.00 75.25 82 ASP A CA 1
ATOM 615 C C . ASP A 1 82 ? 19.081 4.734 1.478 1.00 75.25 82 ASP A C 1
ATOM 617 O O . ASP A 1 82 ? 19.055 4.573 2.698 1.00 75.25 82 ASP A O 1
ATOM 621 N N . THR A 1 83 ? 18.714 5.887 0.911 1.00 74.88 83 THR A N 1
ATOM 622 C CA . THR A 1 83 ? 18.257 7.069 1.653 1.00 74.88 83 THR A CA 1
ATOM 623 C C . THR A 1 83 ? 16.831 7.405 1.241 1.00 74.88 83 THR A C 1
ATOM 625 O O . THR A 1 83 ? 16.528 7.528 0.053 1.00 74.88 83 THR A O 1
ATOM 628 N N . LEU A 1 84 ? 15.936 7.544 2.223 1.00 74.69 84 LEU A N 1
ATOM 629 C CA . LEU A 1 84 ? 14.550 7.928 1.962 1.00 74.69 84 LEU A CA 1
ATOM 630 C C . LEU A 1 84 ? 14.468 9.400 1.543 1.00 74.69 84 LEU A C 1
ATOM 632 O O . LEU A 1 84 ? 15.217 10.224 2.073 1.00 74.69 84 LEU A O 1
ATOM 636 N N . PRO A 1 85 ? 13.537 9.754 0.641 1.00 71.69 85 PRO A N 1
ATOM 637 C CA . PRO A 1 85 ? 13.257 11.151 0.356 1.00 71.69 85 PRO A CA 1
ATOM 638 C C . PRO A 1 85 ? 12.769 11.867 1.627 1.00 71.69 85 PRO A C 1
ATOM 640 O O . PRO A 1 85 ? 12.176 11.220 2.501 1.00 71.69 85 PRO A O 1
ATOM 643 N N . PRO A 1 86 ? 12.978 13.192 1.728 1.00 70.06 86 PRO A N 1
ATOM 644 C CA . PRO A 1 86 ? 12.430 13.973 2.823 1.00 70.06 86 PRO A CA 1
ATOM 645 C C . PRO A 1 86 ? 10.917 13.759 2.904 1.00 70.06 86 PRO A C 1
ATOM 647 O O . PRO A 1 86 ? 10.201 13.808 1.904 1.00 70.06 86 PRO A O 1
ATOM 650 N N . ALA A 1 87 ? 10.441 13.465 4.107 1.00 69.94 87 ALA A N 1
ATOM 651 C CA . ALA A 1 87 ? 9.063 13.095 4.366 1.00 69.94 87 ALA A CA 1
ATOM 652 C C . ALA A 1 87 ? 8.639 13.643 5.721 1.00 69.94 87 ALA A C 1
ATOM 654 O O . ALA A 1 87 ? 9.432 13.675 6.664 1.00 69.94 87 ALA A O 1
ATOM 655 N N . VAL A 1 88 ? 7.378 14.046 5.829 1.00 64.31 88 VAL A N 1
ATOM 656 C CA . VAL A 1 88 ? 6.836 14.535 7.096 1.00 64.31 88 VAL A CA 1
ATOM 657 C C . VAL A 1 88 ? 6.440 13.329 7.946 1.00 64.31 88 VAL A C 1
ATOM 659 O O . VAL A 1 88 ? 5.793 12.388 7.466 1.00 64.31 88 VAL A O 1
ATOM 662 N N . GLU A 1 89 ? 6.847 13.322 9.216 1.00 61.81 89 GLU A N 1
ATOM 663 C CA . GLU A 1 89 ? 6.374 12.310 10.156 1.00 61.81 89 GLU A CA 1
ATOM 664 C C . GLU A 1 89 ? 4.866 12.437 10.364 1.00 61.81 89 GLU A C 1
ATOM 666 O O . GLU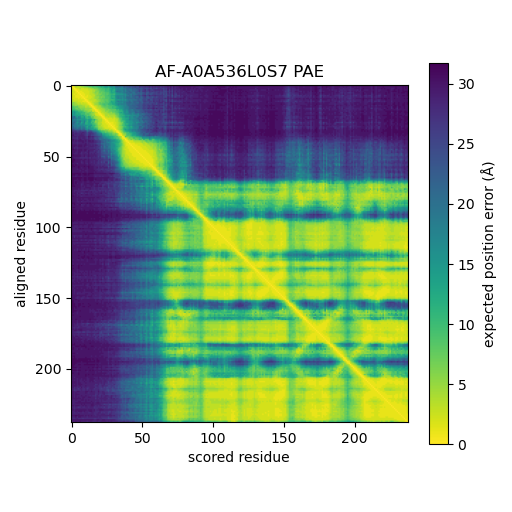 A 1 89 ? 4.341 13.533 10.571 1.00 61.81 89 GLU A O 1
ATOM 671 N N . ARG A 1 90 ? 4.155 11.303 10.370 1.00 61.03 90 ARG A N 1
ATOM 672 C CA . ARG A 1 90 ? 2.755 11.293 10.800 1.00 61.03 90 ARG A CA 1
ATOM 673 C C . ARG A 1 90 ? 2.692 11.573 12.303 1.00 61.03 90 ARG A C 1
ATOM 675 O O . ARG A 1 90 ? 2.780 10.640 13.098 1.00 61.03 90 ARG A O 1
ATOM 682 N N . LYS A 1 91 ? 2.504 12.834 12.696 1.00 44.91 91 LYS A N 1
ATOM 683 C CA . LYS A 1 91 ? 1.956 13.159 14.020 1.00 44.91 91 LYS A CA 1
ATOM 684 C C . LYS A 1 91 ? 0.478 12.746 14.052 1.00 44.91 91 LYS A C 1
ATOM 686 O O . LYS A 1 91 ? -0.195 12.760 13.021 1.00 44.91 91 LYS A O 1
ATOM 691 N N . ASP A 1 92 ? 0.024 12.278 15.207 1.00 44.69 92 ASP A N 1
ATOM 692 C CA . ASP A 1 92 ? -1.248 11.593 15.459 1.00 44.69 92 ASP A CA 1
ATOM 693 C C . ASP A 1 92 ? -2.431 12.043 14.581 1.00 44.69 92 ASP A C 1
ATOM 695 O O . ASP A 1 92 ? -2.799 13.210 14.545 1.00 44.69 92 ASP A O 1
ATOM 699 N N . ALA A 1 93 ? -3.017 11.083 13.851 1.00 44.16 93 ALA A N 1
ATOM 700 C CA . ALA A 1 93 ? -4.129 11.221 12.892 1.00 44.16 93 ALA A CA 1
ATOM 701 C C . ALA A 1 93 ? -3.927 12.179 11.691 1.00 44.16 93 ALA A C 1
ATOM 703 O O . ALA A 1 93 ? -4.526 11.936 10.644 1.00 44.16 93 ALA A O 1
ATOM 704 N N . GLY A 1 94 ? -3.040 13.174 11.771 1.00 47.28 94 GLY A N 1
ATOM 705 C CA . GLY A 1 94 ? -2.841 14.225 10.760 1.00 47.28 94 GLY A CA 1
ATOM 706 C C . GLY A 1 94 ? -2.246 13.770 9.422 1.00 47.28 94 GLY A C 1
ATOM 707 O O . GLY A 1 94 ? -2.192 14.551 8.482 1.00 47.28 94 GLY A O 1
ATOM 708 N N . GLY A 1 95 ? -1.825 12.507 9.304 1.00 61.84 95 GLY A N 1
ATOM 709 C CA . GLY A 1 95 ? -1.297 11.931 8.058 1.00 61.84 95 GLY A CA 1
ATOM 710 C C . GLY A 1 95 ? -2.113 10.771 7.486 1.00 61.84 95 GLY A C 1
ATOM 711 O O . GLY A 1 95 ? -1.624 10.080 6.592 1.00 61.84 95 GLY A O 1
ATOM 712 N N . LEU A 1 96 ? -3.300 10.497 8.042 1.00 71.69 96 LEU A N 1
ATOM 713 C CA . LEU A 1 96 ? -4.198 9.447 7.544 1.00 71.69 96 LEU A CA 1
ATOM 714 C C . LEU A 1 96 ? -5.251 9.982 6.569 1.00 71.69 96 LEU A C 1
ATOM 716 O O . LEU A 1 96 ? -5.871 9.177 5.884 1.00 71.69 96 LEU A O 1
ATOM 720 N N . GLY A 1 97 ? -5.413 11.305 6.483 1.00 78.25 97 GLY A N 1
ATOM 721 C CA . GLY A 1 97 ? -6.415 11.966 5.650 1.00 78.25 97 GLY A CA 1
ATOM 722 C C . GLY A 1 97 ? -7.641 12.420 6.438 1.00 78.25 97 GLY A C 1
ATOM 723 O O . GLY A 1 97 ? -7.651 12.407 7.671 1.00 78.25 97 GLY A O 1
ATOM 724 N N . THR A 1 98 ? -8.680 12.824 5.714 1.00 86.06 98 THR A N 1
ATOM 725 C CA . THR A 1 98 ? -9.931 13.325 6.288 1.00 86.06 98 THR A CA 1
ATOM 726 C C . THR A 1 98 ? -10.702 12.173 6.936 1.00 86.06 98 THR A C 1
ATOM 728 O O . THR A 1 98 ? -10.975 11.179 6.259 1.00 86.06 98 THR A O 1
ATOM 731 N N . PRO A 1 99 ? -11.047 12.252 8.236 1.00 91.00 99 PRO A N 1
ATOM 732 C CA . PRO A 1 99 ? -11.827 11.215 8.896 1.00 91.00 99 PRO A CA 1
ATOM 733 C C . PRO A 1 99 ? -13.302 11.309 8.493 1.00 91.00 99 PRO A C 1
ATOM 735 O O . PRO A 1 99 ? -13.969 12.290 8.810 1.00 91.00 99 PRO A O 1
ATOM 738 N N . LEU A 1 100 ? -13.820 10.255 7.875 1.00 92.38 100 LEU A N 1
ATOM 739 C CA . LEU A 1 100 ? -15.198 10.134 7.400 1.00 92.38 100 LEU A CA 1
ATOM 740 C C . LEU A 1 100 ? -15.874 8.898 7.996 1.00 92.38 100 LEU A C 1
ATOM 742 O O . LEU A 1 100 ? -15.204 7.964 8.459 1.00 92.38 100 LEU A O 1
ATOM 746 N N . SER A 1 101 ? -17.206 8.861 7.964 1.00 93.50 101 SER A N 1
ATOM 747 C CA . SER A 1 101 ? -17.921 7.602 8.176 1.00 93.50 101 SER A CA 1
ATOM 748 C C . SER A 1 101 ? -17.608 6.620 7.044 1.00 93.50 101 SER A C 1
ATOM 750 O O . SER A 1 101 ? -17.200 7.006 5.947 1.00 93.50 101 SER A O 1
ATOM 752 N N . ARG A 1 102 ? -17.833 5.324 7.282 1.00 92.56 102 ARG A N 1
ATOM 753 C CA . ARG A 1 102 ? -17.629 4.302 6.248 1.00 92.56 102 ARG A CA 1
ATOM 754 C C . ARG A 1 102 ? -18.426 4.597 4.974 1.00 92.56 102 ARG A C 1
ATOM 756 O O . ARG A 1 102 ? -17.870 4.515 3.887 1.00 92.56 102 ARG A O 1
ATOM 763 N N . ALA A 1 103 ? -19.702 4.948 5.113 1.00 92.31 103 ALA A N 1
ATOM 764 C CA . ALA A 1 103 ? -20.580 5.189 3.972 1.00 92.31 103 ALA A CA 1
ATOM 765 C C . ALA A 1 103 ? -20.174 6.439 3.172 1.00 92.31 103 ALA A C 1
ATOM 767 O O . ALA A 1 103 ? -20.300 6.466 1.951 1.00 92.31 103 ALA A O 1
ATOM 768 N N . GLU A 1 104 ? -19.681 7.486 3.833 1.00 94.38 104 GLU A N 1
ATOM 769 C CA . GLU A 1 104 ? -19.121 8.661 3.154 1.00 94.38 104 GLU A CA 1
ATOM 770 C C . GLU A 1 104 ? -17.818 8.322 2.439 1.00 94.38 104 GLU A C 1
ATOM 772 O O . GLU A 1 104 ? -17.672 8.648 1.265 1.00 94.38 104 GLU A O 1
ATOM 777 N N . ALA A 1 105 ? -16.915 7.605 3.109 1.00 93.44 105 ALA A N 1
ATOM 778 C CA . ALA A 1 105 ? -15.647 7.208 2.522 1.00 93.44 105 ALA A CA 1
ATOM 779 C C . ALA A 1 105 ? -15.831 6.304 1.297 1.00 93.44 105 ALA A C 1
ATOM 781 O O . ALA A 1 105 ? -15.218 6.559 0.271 1.00 93.44 105 ALA A O 1
ATOM 782 N N . GLU A 1 106 ? -16.691 5.284 1.364 1.00 93.44 106 GLU A N 1
ATOM 783 C CA . GLU A 1 106 ? -16.960 4.395 0.222 1.00 93.44 106 GLU A CA 1
ATOM 784 C C . GLU A 1 106 ? -17.595 5.150 -0.959 1.00 93.44 106 GLU A C 1
ATOM 786 O O . GLU A 1 106 ? -17.250 4.884 -2.111 1.00 93.44 106 GLU A O 1
ATOM 791 N N . ARG A 1 107 ? -18.470 6.134 -0.692 1.00 92.75 107 ARG A N 1
ATOM 792 C CA . ARG A 1 107 ? -19.025 7.014 -1.737 1.00 92.75 107 ARG A CA 1
ATOM 793 C C . ARG A 1 107 ? -17.950 7.880 -2.386 1.00 92.75 107 ARG A C 1
ATOM 795 O O . ARG A 1 107 ? -17.916 7.974 -3.606 1.00 92.75 107 ARG A O 1
ATOM 802 N N . GLN A 1 108 ? -17.079 8.484 -1.585 1.00 89.12 108 GLN A N 1
ATOM 803 C CA . GLN A 1 108 ? -16.006 9.354 -2.066 1.00 89.12 108 GLN A CA 1
ATOM 804 C C . GLN A 1 108 ? -14.921 8.579 -2.824 1.00 89.12 108 GLN A C 1
ATOM 806 O O . GLN A 1 108 ? -14.427 9.048 -3.841 1.00 89.12 108 GLN A O 1
ATOM 811 N N . LEU A 1 109 ? -14.579 7.377 -2.357 1.00 87.94 109 LEU A N 1
ATOM 812 C CA . LEU A 1 109 ? -13.582 6.502 -2.979 1.00 87.94 109 LEU A CA 1
ATOM 813 C C . LEU A 1 109 ? -14.106 5.798 -4.240 1.00 87.94 109 LEU A C 1
ATOM 815 O O . LEU A 1 109 ? -13.314 5.317 -5.049 1.00 87.94 109 LEU A O 1
ATOM 819 N N . GLY A 1 110 ? -15.427 5.676 -4.393 1.00 90.19 110 GLY A N 1
ATOM 820 C CA . GLY A 1 110 ? -16.046 4.952 -5.504 1.00 90.19 110 GLY A CA 1
ATOM 821 C C . GLY A 1 110 ? -15.872 3.429 -5.435 1.00 90.19 110 GLY A C 1
ATOM 822 O O . GLY A 1 110 ? -16.102 2.739 -6.426 1.00 90.19 110 GLY A O 1
ATOM 823 N N . PHE A 1 111 ? -15.470 2.879 -4.284 1.00 90.50 111 PHE A N 1
ATOM 824 C CA . PHE A 1 111 ? -15.378 1.438 -4.048 1.00 90.50 111 PHE A CA 1
ATOM 825 C C . PHE A 1 111 ? -15.749 1.075 -2.606 1.00 90.50 111 PHE A C 1
ATOM 827 O O . PHE A 1 111 ? -15.635 1.885 -1.688 1.00 90.50 111 PHE A O 1
ATOM 834 N N . ARG A 1 112 ? -16.186 -0.174 -2.403 1.00 93.44 112 ARG A N 1
ATOM 835 C CA . ARG A 1 112 ? -16.460 -0.719 -1.065 1.00 93.44 112 ARG A CA 1
ATOM 836 C C . ARG A 1 112 ? -15.170 -1.186 -0.405 1.00 93.44 112 ARG A C 1
ATOM 838 O O . ARG A 1 112 ? -14.386 -1.887 -1.043 1.00 93.44 112 ARG A O 1
ATOM 845 N N . LEU A 1 113 ? -14.993 -0.846 0.869 1.00 93.00 113 LEU A N 1
ATOM 846 C CA . LEU A 1 113 ? -13.808 -1.230 1.633 1.00 93.00 113 LEU A CA 1
ATOM 847 C C . LEU A 1 113 ? -13.831 -2.725 1.951 1.00 93.00 113 LEU A C 1
ATOM 849 O O . LEU A 1 113 ? -14.847 -3.271 2.399 1.00 93.00 113 LEU A O 1
ATOM 853 N N . ALA A 1 114 ? -12.690 -3.361 1.730 1.00 94.06 114 ALA A N 1
ATOM 854 C CA . ALA A 1 114 ? -12.393 -4.736 2.052 1.00 94.06 114 ALA A CA 1
ATOM 855 C C . ALA A 1 114 ? -11.940 -4.831 3.509 1.00 94.06 114 ALA A C 1
ATOM 857 O O . ALA A 1 114 ? -10.794 -4.535 3.847 1.00 94.06 114 ALA A O 1
ATOM 858 N N . LEU A 1 115 ? -12.818 -5.292 4.390 1.00 92.81 115 LEU A N 1
ATOM 859 C CA . LEU A 1 115 ? -12.572 -5.241 5.826 1.00 92.81 115 LEU A CA 1
ATOM 860 C C . LEU A 1 115 ? -12.530 -6.641 6.449 1.00 92.81 115 LEU A C 1
ATOM 862 O O . LEU A 1 115 ? -13.234 -7.550 5.999 1.00 92.81 115 LEU A O 1
ATOM 866 N N . PRO A 1 116 ? -11.723 -6.849 7.507 1.00 90.88 116 PRO A N 1
ATOM 867 C CA . PRO A 1 116 ? -11.848 -8.054 8.311 1.00 90.88 116 PRO A CA 1
ATOM 868 C C . PRO A 1 116 ? -13.203 -8.053 9.027 1.00 90.88 116 PRO A C 1
ATOM 870 O O . PRO A 1 116 ? -13.834 -7.012 9.229 1.00 90.88 116 PRO A O 1
ATOM 873 N N . ARG A 1 117 ? -13.652 -9.230 9.460 1.00 85.62 117 ARG A N 1
ATOM 874 C CA . ARG A 1 117 ? -14.810 -9.314 10.355 1.00 85.62 117 ARG A CA 1
ATOM 875 C C . ARG A 1 117 ? -14.435 -8.717 11.712 1.00 85.62 117 ARG A C 1
ATOM 877 O O . ARG A 1 117 ? -13.477 -9.168 12.334 1.00 85.62 117 ARG A O 1
ATOM 884 N N . PHE A 1 118 ? -15.193 -7.723 12.166 1.00 78.88 118 PHE A N 1
ATOM 885 C CA . PHE A 1 118 ? -15.021 -7.130 13.491 1.00 78.88 118 PHE A CA 1
ATOM 886 C C . PHE A 1 118 ? -15.951 -7.803 14.497 1.00 78.88 118 PHE A C 1
ATOM 888 O O . PHE A 1 118 ? -17.099 -8.115 14.188 1.00 78.88 118 PHE A O 1
ATOM 895 N N . THR A 1 119 ? -15.460 -8.005 15.715 1.00 68.19 119 THR A N 1
ATOM 896 C CA . THR A 1 119 ? -16.301 -8.313 16.872 1.00 68.19 119 THR A CA 1
ATOM 897 C C . THR A 1 119 ? -16.878 -6.994 17.395 1.00 68.19 119 THR A C 1
ATOM 899 O O . THR A 1 119 ? -16.214 -6.304 18.167 1.00 68.19 119 THR A O 1
ATOM 902 N N . GLY A 1 120 ? -18.064 -6.610 16.913 1.00 69.88 120 GLY A N 1
ATOM 903 C CA . GLY A 1 120 ? -18.754 -5.358 17.258 1.00 69.88 120 GLY A CA 1
ATOM 904 C C . GLY A 1 120 ? -18.928 -4.408 16.070 1.00 69.88 120 GLY A C 1
ATOM 905 O O . GLY A 1 120 ? -18.755 -4.806 14.915 1.00 69.88 120 GLY A O 1
ATOM 906 N N . ASP A 1 121 ? -19.255 -3.147 16.358 1.00 66.06 121 ASP A N 1
ATOM 907 C CA . ASP A 1 121 ? -19.334 -2.101 15.338 1.00 66.06 121 ASP A CA 1
ATOM 908 C C . ASP A 1 121 ? -17.948 -1.928 14.708 1.00 66.06 121 ASP A C 1
ATOM 910 O O . ASP A 1 121 ? -16.951 -1.773 15.416 1.00 66.06 121 ASP A O 1
ATOM 914 N N . GLY A 1 122 ? -17.872 -2.021 13.379 1.00 75.69 122 GLY A N 1
ATOM 915 C CA . GLY A 1 122 ? -16.623 -1.921 12.624 1.00 75.69 122 GLY A CA 1
ATOM 916 C C . GLY A 1 122 ? -15.895 -0.573 12.794 1.00 75.69 122 GLY A C 1
ATOM 917 O O . GLY A 1 122 ? -16.120 0.176 13.747 1.00 75.69 122 GLY A O 1
ATOM 918 N N . PRO A 1 123 ? -14.982 -0.200 11.883 1.00 81.25 123 PRO A N 1
ATOM 919 C CA . PRO A 1 123 ? -14.190 1.009 12.050 1.00 81.25 123 PRO A CA 1
ATOM 920 C C . PRO A 1 123 ? -15.106 2.236 12.096 1.00 81.25 123 PRO A C 1
ATOM 922 O O . PRO A 1 123 ? -15.779 2.561 11.121 1.00 81.25 123 PRO A O 1
ATOM 925 N N . ARG A 1 124 ? -15.095 2.943 13.235 1.00 82.06 124 ARG A N 1
ATOM 926 C CA . ARG A 1 124 ? -15.893 4.167 13.440 1.00 82.06 124 ARG A CA 1
ATOM 927 C C . ARG A 1 124 ? -15.522 5.289 12.472 1.00 82.06 124 ARG A C 1
ATOM 929 O O . ARG A 1 124 ? -16.326 6.181 12.235 1.00 82.06 124 ARG A O 1
ATOM 936 N N . ARG A 1 125 ? -14.285 5.276 11.971 1.00 90.50 125 ARG A N 1
ATOM 937 C CA . ARG A 1 125 ? -13.747 6.271 11.045 1.00 90.50 125 ARG A CA 1
ATOM 938 C C . ARG A 1 125 ? -12.913 5.581 9.978 1.00 90.50 125 ARG A C 1
ATOM 940 O O . ARG A 1 125 ? -12.080 4.728 10.295 1.00 90.50 125 ARG A O 1
ATOM 947 N N . VAL A 1 126 ? -13.123 5.999 8.740 1.00 92.25 126 VAL A N 1
ATOM 948 C CA . VAL A 1 126 ? -12.240 5.735 7.609 1.00 92.25 126 VAL A CA 1
ATOM 949 C C . VAL A 1 126 ? -11.545 7.045 7.291 1.00 92.25 126 VAL A C 1
ATOM 951 O O . VAL A 1 126 ? -12.192 8.079 7.172 1.00 92.25 126 VAL A O 1
ATOM 954 N N . TYR A 1 127 ? -10.229 7.016 7.172 1.00 90.12 127 TYR A N 1
ATOM 955 C CA . TYR A 1 127 ? -9.459 8.189 6.801 1.00 90.12 127 TYR A CA 1
ATOM 956 C C . TYR A 1 127 ? -9.202 8.160 5.296 1.00 90.12 127 TYR A C 1
ATOM 958 O O . TYR A 1 127 ? -8.660 7.175 4.789 1.00 90.12 127 TYR A O 1
ATOM 966 N N . VAL A 1 128 ? -9.625 9.206 4.590 1.00 86.94 128 VAL A N 1
ATOM 967 C CA . VAL A 1 128 ? -9.516 9.299 3.130 1.00 86.94 128 VAL A CA 1
ATOM 968 C C . VAL A 1 128 ? -8.469 10.332 2.741 1.00 86.94 128 VAL A C 1
ATOM 970 O O . VAL A 1 128 ? -8.507 11.477 3.189 1.00 86.94 128 VAL A O 1
ATOM 973 N N . ILE A 1 129 ? -7.534 9.917 1.890 1.00 79.38 129 ILE A N 1
ATOM 974 C CA . ILE A 1 129 ? -6.502 10.780 1.315 1.00 79.38 129 ILE A CA 1
ATOM 975 C C . ILE A 1 129 ? -6.772 10.951 -0.177 1.00 79.38 129 ILE A C 1
ATOM 977 O O . ILE A 1 129 ? -6.807 9.949 -0.903 1.00 79.38 129 ILE A O 1
ATOM 981 N N . ALA A 1 130 ? -6.872 12.212 -0.619 1.00 72.00 130 ALA A N 1
ATOM 982 C CA . ALA A 1 130 ? -6.906 12.608 -2.031 1.00 72.00 130 ALA A CA 1
ATOM 983 C C . ALA A 1 130 ? -7.850 11.731 -2.873 1.00 72.00 130 ALA A C 1
ATOM 985 O O . ALA A 1 130 ? -7.435 11.172 -3.892 1.00 72.00 130 ALA A O 1
ATOM 986 N N . ASP A 1 131 ? -9.050 11.477 -2.339 1.00 76.25 131 ASP A N 1
ATOM 987 C CA . ASP A 1 131 ? -10.141 10.690 -2.936 1.00 76.25 131 ASP A CA 1
ATOM 988 C C . ASP A 1 131 ? -9.760 9.292 -3.460 1.00 76.25 131 ASP A C 1
ATOM 990 O O . ASP A 1 131 ? -10.491 8.685 -4.235 1.00 76.25 131 ASP A O 1
ATOM 994 N N . SER A 1 132 ? -8.604 8.755 -3.060 1.00 78.06 132 SER A N 1
ATOM 995 C CA . SER A 1 132 ? -8.007 7.587 -3.724 1.00 78.06 132 SER A CA 1
ATOM 996 C C . SER A 1 132 ? -7.462 6.530 -2.778 1.00 78.06 132 SER A C 1
ATOM 998 O O . SER A 1 132 ? -7.219 5.404 -3.211 1.00 78.06 132 SER A O 1
ATOM 1000 N N . VAL A 1 133 ? -7.252 6.867 -1.504 1.00 84.50 133 VAL A N 1
ATOM 1001 C CA . VAL A 1 133 ? -6.774 5.920 -0.494 1.00 84.50 133 VAL A CA 1
ATOM 1002 C C . VAL A 1 133 ? -7.694 5.968 0.713 1.00 84.50 133 VAL A C 1
ATOM 1004 O O . VAL A 1 133 ? -7.765 6.990 1.394 1.00 84.50 133 VAL A O 1
ATOM 1007 N N . GLY A 1 134 ? -8.355 4.851 1.002 1.00 89.50 134 GLY A N 1
ATOM 1008 C CA . GLY A 1 134 ? -9.088 4.646 2.248 1.00 89.50 134 GLY A CA 1
ATOM 1009 C C . GLY A 1 134 ? -8.199 3.942 3.261 1.00 89.50 134 GLY A C 1
ATOM 1010 O O . GLY A 1 134 ? -7.595 2.926 2.935 1.00 89.50 134 GLY A O 1
ATOM 1011 N N . THR A 1 135 ? -8.086 4.464 4.480 1.00 90.94 135 THR A N 1
ATOM 1012 C CA . THR A 1 135 ? -7.332 3.823 5.564 1.00 90.94 135 THR A CA 1
ATOM 1013 C C . THR A 1 135 ? -8.198 3.633 6.796 1.00 90.94 135 THR A C 1
ATOM 1015 O O . THR A 1 135 ? -8.801 4.577 7.302 1.00 90.94 135 THR A O 1
ATOM 1018 N N . VAL A 1 136 ? -8.203 2.419 7.336 1.00 92.44 136 VAL A N 1
ATOM 1019 C CA . VAL A 1 136 ? -8.832 2.097 8.617 1.00 92.44 136 VAL A CA 1
ATOM 1020 C C . VAL A 1 136 ? -7.792 1.624 9.621 1.00 92.44 136 VAL A C 1
ATOM 1022 O O . VAL A 1 136 ? -6.763 1.038 9.279 1.00 92.44 136 VAL A O 1
ATOM 1025 N N . VAL A 1 137 ? -8.070 1.879 10.895 1.00 90.69 137 VAL A N 1
ATOM 1026 C CA . VAL A 1 137 ? -7.269 1.352 11.995 1.00 90.69 137 VAL A CA 1
ATOM 1027 C C . VAL A 1 137 ? -7.909 0.053 12.465 1.00 90.69 137 VAL A C 1
ATOM 1029 O O . VAL A 1 137 ? -9.015 0.071 12.999 1.00 90.69 137 VAL A O 1
ATOM 1032 N N . VAL A 1 138 ? -7.205 -1.064 12.303 1.00 90.12 138 VAL A N 1
ATOM 1033 C CA . VAL A 1 138 ? -7.630 -2.372 12.812 1.00 90.12 138 VAL A CA 1
ATOM 1034 C C . VAL A 1 138 ? -6.778 -2.781 14.011 1.00 90.12 138 VAL A C 1
ATOM 1036 O O . VAL A 1 138 ? -5.637 -2.335 14.177 1.00 90.12 138 VAL A O 1
ATOM 1039 N N . ARG A 1 139 ? -7.341 -3.619 14.884 1.00 88.69 139 ARG A N 1
ATOM 1040 C CA . ARG A 1 139 ? -6.616 -4.236 15.999 1.00 88.69 139 ARG A CA 1
ATOM 1041 C C . ARG A 1 139 ? -6.481 -5.730 15.745 1.00 88.69 139 ARG A C 1
ATOM 1043 O O . ARG A 1 139 ? -7.474 -6.401 15.500 1.00 88.69 139 ARG A O 1
ATOM 1050 N N . TRP A 1 140 ? -5.260 -6.243 15.843 1.00 86.81 140 TRP A N 1
ATOM 1051 C CA . TRP A 1 140 ? -4.960 -7.666 15.694 1.00 86.81 140 TRP A CA 1
ATOM 1052 C C . TRP A 1 140 ? -4.075 -8.120 16.852 1.00 86.81 140 TRP A C 1
ATOM 1054 O O . TRP A 1 140 ? -2.971 -7.601 17.019 1.00 86.81 140 TRP A O 1
ATOM 1064 N N . HIS A 1 141 ? -4.583 -9.025 17.696 1.00 85.38 141 HIS A N 1
ATOM 1065 C CA . HIS A 1 141 ? -3.935 -9.447 18.950 1.00 85.38 141 HIS A CA 1
ATOM 1066 C C . HIS A 1 141 ? -3.383 -8.268 19.780 1.00 85.38 141 HIS A C 1
ATOM 1068 O O . HIS A 1 141 ? -2.210 -8.233 20.145 1.00 85.38 141 HIS A O 1
ATOM 1074 N N . GLY A 1 142 ? -4.210 -7.242 20.006 1.00 84.19 142 GLY A N 1
ATOM 1075 C CA . GLY A 1 142 ? -3.831 -6.050 20.777 1.00 84.19 142 GLY A CA 1
ATOM 1076 C C . GLY A 1 142 ? -2.909 -5.059 20.053 1.00 84.19 142 GLY A C 1
ATOM 1077 O O . GLY A 1 142 ? -2.658 -3.975 20.574 1.00 84.19 142 GLY A O 1
ATOM 1078 N N . ARG A 1 143 ? -2.436 -5.365 18.837 1.00 86.94 143 ARG A N 1
ATOM 1079 C CA . ARG A 1 143 ? -1.581 -4.470 18.046 1.00 86.94 143 ARG A CA 1
ATOM 1080 C C . ARG A 1 143 ? -2.411 -3.621 17.094 1.00 86.94 143 ARG A C 1
ATOM 1082 O O . ARG A 1 143 ? -3.288 -4.133 16.401 1.00 86.94 143 ARG A O 1
ATOM 1089 N N . ARG A 1 144 ? -2.102 -2.324 17.039 1.00 87.88 144 ARG A N 1
ATOM 1090 C CA . ARG A 1 144 ? -2.648 -1.400 16.039 1.00 87.88 144 ARG A CA 1
ATOM 1091 C C . ARG A 1 144 ? -2.017 -1.693 14.679 1.00 87.88 144 ARG A C 1
ATOM 1093 O O . ARG A 1 144 ? -0.792 -1.746 14.572 1.00 87.88 144 ARG A O 1
ATOM 1100 N N . VAL A 1 145 ? -2.853 -1.841 13.661 1.00 89.88 145 VAL A N 1
ATOM 1101 C CA . VAL A 1 145 ? -2.447 -2.061 12.272 1.00 89.88 145 VAL A CA 1
ATOM 1102 C C . VAL A 1 145 ? -3.250 -1.105 11.400 1.00 89.88 145 VAL A C 1
ATOM 1104 O O . VAL A 1 145 ? -4.450 -0.925 11.609 1.00 89.88 145 VAL A O 1
ATOM 1107 N N . LEU A 1 146 ? -2.590 -0.450 10.456 1.00 90.62 146 LEU A N 1
ATOM 1108 C CA . LEU A 1 146 ? -3.263 0.363 9.453 1.00 90.62 146 LEU A CA 1
ATOM 1109 C C . LEU A 1 146 ? -3.549 -0.523 8.247 1.00 90.62 146 LEU A C 1
ATOM 1111 O O . LEU A 1 146 ? -2.628 -1.140 7.715 1.00 90.62 146 LEU A O 1
ATOM 1115 N N . LEU A 1 147 ? -4.810 -0.585 7.837 1.00 93.25 147 LEU A N 1
ATOM 1116 C CA . LEU A 1 147 ? -5.228 -1.205 6.588 1.00 93.25 147 LEU A CA 1
ATOM 1117 C C . LEU A 1 147 ? -5.572 -0.084 5.614 1.00 93.25 147 LEU A C 1
ATOM 1119 O O . LEU A 1 147 ? -6.528 0.651 5.851 1.00 93.25 147 LEU A O 1
ATOM 1123 N N . SER A 1 148 ? -4.771 0.065 4.564 1.00 91.12 148 SER A N 1
ATOM 1124 C CA . SER A 1 148 ? -5.025 1.010 3.478 1.00 91.12 148 SER A CA 1
ATOM 1125 C C . SER A 1 148 ? -5.447 0.269 2.215 1.00 91.12 148 SER A C 1
ATOM 1127 O O . SER A 1 148 ? -4.892 -0.782 1.900 1.00 91.12 148 SER A O 1
ATOM 1129 N N . GLU A 1 149 ? -6.376 0.852 1.472 1.00 92.38 149 GLU A N 1
ATOM 1130 C CA . GLU A 1 149 ? -6.944 0.294 0.249 1.00 92.38 149 GLU A CA 1
ATOM 1131 C C . GLU A 1 149 ? -6.984 1.356 -0.844 1.00 92.38 149 GLU A C 1
ATOM 1133 O O . GLU A 1 149 ? -7.310 2.517 -0.578 1.00 92.38 149 GLU A O 1
ATOM 1138 N N . PHE A 1 150 ? -6.639 0.965 -2.068 1.00 87.62 150 PHE A N 1
ATOM 1139 C CA . PHE A 1 150 ? -6.667 1.848 -3.231 1.00 87.62 150 PHE A CA 1
ATOM 1140 C C . PHE A 1 150 ? -6.811 1.048 -4.536 1.00 87.62 150 PHE A C 1
ATOM 1142 O O . PHE A 1 150 ? -6.445 -0.130 -4.576 1.00 87.62 150 PHE A O 1
ATOM 1149 N N . PRO A 1 151 ? -7.333 1.652 -5.619 1.00 84.88 151 PRO A N 1
ATOM 1150 C CA . PRO A 1 151 ? -7.506 0.964 -6.895 1.00 84.88 151 PRO A CA 1
ATOM 1151 C C . PRO A 1 151 ? -6.183 0.499 -7.518 1.00 84.88 151 PRO A C 1
ATOM 1153 O O . PRO A 1 151 ? -5.155 1.164 -7.405 1.00 84.88 151 PRO A O 1
ATOM 1156 N N . SER A 1 152 ? -6.228 -0.623 -8.238 1.00 77.31 152 SER A N 1
ATOM 1157 C CA . SER A 1 152 ? -5.070 -1.236 -8.910 1.00 77.31 152 SER A CA 1
ATOM 1158 C C . SER A 1 152 ? -4.849 -0.744 -10.348 1.00 77.31 152 SER A C 1
ATOM 1160 O O . SER A 1 152 ? -4.142 -1.396 -11.111 1.00 77.31 152 SER A O 1
ATOM 1162 N N . PHE A 1 153 ? -5.462 0.371 -10.757 1.00 62.78 153 PHE A N 1
ATOM 1163 C CA . PHE A 1 153 ? -5.448 0.814 -12.156 1.00 62.78 153 PHE A CA 1
ATOM 1164 C C . PHE A 1 153 ? -4.248 1.713 -12.493 1.00 62.78 153 PHE A C 1
ATOM 1166 O O . PHE A 1 153 ? -3.906 2.627 -11.742 1.00 62.78 153 PHE A O 1
ATOM 1173 N N . GLY A 1 154 ? -3.623 1.413 -13.640 1.00 51.50 154 GLY A N 1
ATOM 1174 C CA . GLY A 1 154 ? -2.311 1.891 -14.085 1.00 51.50 154 GLY A CA 1
ATOM 1175 C C . GLY A 1 154 ? -2.121 3.403 -14.270 1.00 51.50 154 GLY A C 1
ATOM 1176 O O . GLY A 1 154 ? -3.069 4.181 -14.198 1.00 51.50 154 GLY A O 1
ATOM 1177 N N . ALA A 1 155 ? -0.846 3.757 -14.504 1.00 39.91 155 ALA A N 1
ATOM 1178 C CA . ALA A 1 155 ? -0.189 5.035 -14.856 1.00 39.91 155 ALA A CA 1
ATOM 1179 C C . ALA A 1 155 ? -0.726 6.353 -14.247 1.00 39.91 155 ALA A C 1
ATOM 1181 O O . ALA A 1 155 ? 0.036 7.122 -13.674 1.00 39.91 155 ALA A O 1
ATOM 1182 N N . THR A 1 156 ? -2.025 6.616 -14.300 1.00 40.59 156 THR A N 1
ATOM 1183 C CA . THR A 1 156 ? -2.707 7.828 -13.809 1.00 40.59 156 THR A CA 1
ATOM 1184 C C . THR A 1 156 ? -2.878 7.920 -12.283 1.00 40.59 156 THR A C 1
ATOM 1186 O O . THR A 1 156 ? -3.437 8.896 -11.783 1.00 40.59 156 THR A O 1
ATOM 1189 N N . SER A 1 157 ? -2.414 6.922 -11.522 1.00 51.28 157 SER A N 1
ATOM 1190 C CA . SER A 1 157 ? -2.485 6.891 -10.048 1.00 51.28 157 SER A CA 1
ATOM 1191 C C . SER A 1 157 ? -1.255 6.249 -9.396 1.00 51.28 157 SER A C 1
ATOM 1193 O O . SER A 1 157 ? -1.388 5.639 -8.341 1.00 51.28 157 SER A O 1
ATOM 1195 N N . LEU A 1 158 ? -0.072 6.371 -10.012 1.00 54.09 158 LEU A N 1
ATOM 1196 C CA . LEU A 1 158 ? 1.204 5.788 -9.560 1.00 54.09 158 LEU A CA 1
ATOM 1197 C C . LEU A 1 158 ? 1.449 5.969 -8.048 1.00 54.09 158 LEU A C 1
ATOM 1199 O O . LEU A 1 158 ? 2.002 6.972 -7.635 1.00 54.09 158 LEU A O 1
ATOM 1203 N N . LYS A 1 159 ? 1.095 5.023 -7.174 1.00 67.94 159 LYS A N 1
ATOM 1204 C CA . LYS A 1 159 ? 1.471 5.127 -5.754 1.00 67.94 159 LYS A CA 1
ATOM 1205 C C . LYS A 1 159 ? 2.879 4.559 -5.595 1.00 67.94 159 LYS A C 1
ATOM 1207 O O . LYS A 1 159 ? 3.094 3.366 -5.810 1.00 67.94 159 LYS A O 1
ATOM 1212 N N . LYS A 1 160 ? 3.842 5.408 -5.232 1.00 70.25 160 LYS A N 1
ATOM 1213 C CA . LYS A 1 160 ? 5.244 5.018 -5.043 1.00 70.25 160 LYS A CA 1
ATOM 1214 C C . LYS A 1 160 ? 5.527 4.826 -3.559 1.00 70.25 160 LYS A C 1
ATOM 1216 O O . LYS A 1 160 ? 5.351 5.734 -2.756 1.00 70.25 160 LYS A O 1
ATOM 1221 N N . LEU A 1 161 ? 5.981 3.637 -3.196 1.00 72.62 161 LEU A N 1
ATOM 1222 C CA . LEU A 1 161 ? 6.490 3.318 -1.874 1.00 72.62 161 LEU A CA 1
ATOM 1223 C C . LEU A 1 161 ? 8.014 3.244 -1.963 1.00 72.62 161 LEU A C 1
ATOM 1225 O O . LEU A 1 161 ? 8.557 2.289 -2.515 1.00 72.62 161 LEU A O 1
ATOM 1229 N N . ALA A 1 162 ? 8.699 4.251 -1.431 1.00 73.44 162 ALA A N 1
ATOM 1230 C CA . ALA A 1 162 ? 10.141 4.201 -1.250 1.00 73.44 162 ALA A CA 1
ATOM 1231 C C . ALA A 1 162 ? 10.444 3.506 0.080 1.00 73.44 162 ALA A C 1
ATOM 1233 O O . ALA A 1 162 ? 9.978 3.913 1.146 1.00 73.44 162 ALA A O 1
ATOM 1234 N N . VAL A 1 163 ? 11.206 2.419 0.022 1.00 70.81 163 VAL A N 1
ATOM 1235 C CA . VAL A 1 163 ? 11.571 1.643 1.205 1.00 70.81 163 VAL A CA 1
ATOM 1236 C C . VAL A 1 163 ? 13.076 1.619 1.372 1.00 70.81 163 VAL A C 1
ATOM 1238 O O . VAL A 1 163 ? 13.799 1.238 0.458 1.00 70.81 163 VAL A O 1
ATOM 1241 N N . ASN A 1 164 ? 13.539 1.940 2.575 1.00 74.12 164 ASN A N 1
ATOM 1242 C CA . ASN A 1 164 ? 14.858 1.529 3.039 1.00 74.12 164 ASN A CA 1
ATOM 1243 C C . ASN A 1 164 ? 14.708 0.235 3.852 1.00 74.12 164 ASN A C 1
ATOM 1245 O O . ASN A 1 164 ? 14.959 0.202 5.051 1.00 74.12 164 ASN A O 1
ATOM 1249 N N . ALA A 1 165 ? 14.127 -0.795 3.231 1.00 70.06 165 ALA A N 1
ATOM 1250 C CA . ALA A 1 165 ? 13.891 -2.088 3.865 1.00 70.06 165 ALA A CA 1
ATOM 1251 C C . ALA A 1 165 ? 15.086 -3.023 3.644 1.00 70.06 165 ALA A C 1
ATOM 1253 O O . ALA A 1 165 ? 15.615 -3.117 2.533 1.00 70.06 165 ALA A O 1
ATOM 1254 N N . THR A 1 166 ? 15.454 -3.777 4.680 1.00 72.00 166 THR A N 1
ATOM 1255 C CA . THR A 1 166 ? 16.465 -4.837 4.567 1.00 72.00 166 THR A CA 1
ATOM 1256 C C . THR A 1 166 ? 15.949 -6.009 3.722 1.00 72.00 166 THR A C 1
ATOM 1258 O O . THR A 1 166 ? 16.709 -6.573 2.932 1.00 72.00 166 THR A O 1
ATOM 1261 N N . ILE A 1 167 ? 14.653 -6.329 3.827 1.00 81.69 167 ILE A N 1
ATOM 1262 C CA . ILE A 1 167 ? 14.001 -7.485 3.193 1.00 81.69 167 ILE A CA 1
ATOM 1263 C C . ILE A 1 167 ? 12.796 -7.029 2.359 1.00 81.69 167 ILE A C 1
ATOM 1265 O O . ILE A 1 167 ? 11.957 -6.259 2.837 1.00 81.69 167 ILE A O 1
ATOM 1269 N N . VAL A 1 168 ? 12.710 -7.544 1.128 1.00 88.00 168 VAL A N 1
ATOM 1270 C CA . VAL A 1 168 ? 11.558 -7.416 0.224 1.00 88.00 168 VAL A CA 1
ATOM 1271 C C . VAL A 1 168 ? 11.295 -8.790 -0.392 1.00 88.00 168 VAL A C 1
ATOM 1273 O O . VAL A 1 168 ? 12.041 -9.206 -1.275 1.00 88.00 168 VAL A O 1
ATOM 1276 N N . ASP A 1 169 ? 10.253 -9.479 0.073 1.00 90.50 169 ASP A N 1
ATOM 1277 C CA . ASP A 1 169 ? 9.959 -10.864 -0.310 1.00 90.50 169 ASP A CA 1
ATOM 1278 C C . ASP A 1 169 ? 8.614 -10.975 -1.038 1.00 90.50 169 ASP A C 1
ATOM 1280 O O . ASP A 1 169 ? 7.616 -10.424 -0.561 1.00 90.50 169 ASP A O 1
ATOM 1284 N N . PRO A 1 170 ? 8.524 -11.743 -2.135 1.00 92.19 170 PRO A N 1
ATOM 1285 C CA . PRO A 1 170 ? 7.238 -12.128 -2.692 1.00 92.19 170 PRO A CA 1
ATOM 1286 C C . PRO A 1 170 ? 6.489 -13.046 -1.719 1.00 92.19 170 PRO A C 1
ATOM 1288 O O . PRO A 1 170 ? 7.060 -13.937 -1.082 1.00 92.19 170 PRO A O 1
ATOM 1291 N N . VAL A 1 171 ? 5.184 -12.828 -1.602 1.00 95.12 171 VAL A N 1
ATOM 1292 C CA . VAL A 1 171 ? 4.279 -13.661 -0.807 1.00 95.12 171 VAL A CA 1
ATOM 1293 C C . VAL A 1 171 ? 2.984 -13.904 -1.567 1.00 95.12 171 VAL A C 1
ATOM 1295 O O . VAL A 1 171 ? 2.721 -13.267 -2.583 1.00 95.12 171 VAL A O 1
ATOM 1298 N N . GLU A 1 172 ? 2.152 -14.793 -1.043 1.00 95.19 172 GLU A N 1
ATOM 1299 C CA . GLU A 1 172 ? 0.812 -15.023 -1.562 1.00 95.19 172 GLU A CA 1
ATOM 1300 C C . GLU A 1 172 ? -0.225 -14.831 -0.452 1.00 95.19 172 GLU A C 1
ATOM 1302 O O . GLU A 1 172 ? -0.013 -15.231 0.696 1.00 95.19 172 GLU A O 1
ATOM 1307 N N . VAL A 1 173 ? -1.348 -14.202 -0.793 1.00 96.06 173 VAL A N 1
ATOM 1308 C CA . VAL A 1 173 ? -2.514 -14.039 0.078 1.00 96.06 173 VAL A CA 1
ATOM 1309 C C . VAL A 1 173 ? -3.741 -14.497 -0.699 1.00 96.06 173 VAL A C 1
ATOM 1311 O O . VAL A 1 173 ? -4.097 -13.882 -1.700 1.00 96.06 173 VAL A O 1
ATOM 1314 N N . ASN A 1 174 ? -4.406 -15.562 -0.242 1.00 94.19 174 ASN A N 1
ATOM 1315 C CA . ASN A 1 174 ? -5.604 -16.116 -0.889 1.00 94.19 174 ASN A CA 1
ATOM 1316 C C . ASN A 1 174 ? -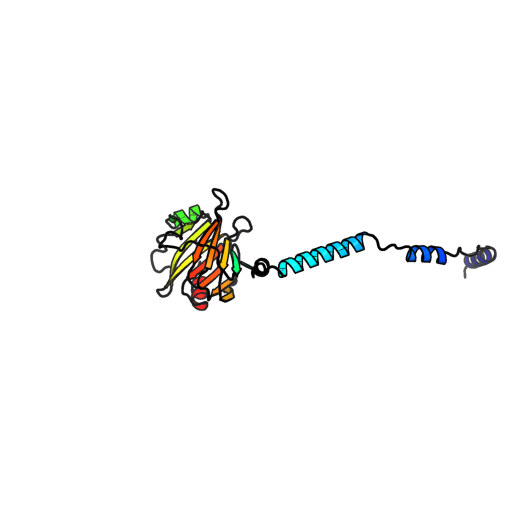5.426 -16.355 -2.411 1.00 94.19 174 ASN A C 1
ATOM 1318 O O . ASN A 1 174 ? -6.283 -15.944 -3.197 1.00 94.19 174 ASN A O 1
ATOM 1322 N N . GLY A 1 175 ? -4.308 -16.948 -2.853 1.00 92.31 175 GLY A N 1
ATOM 1323 C CA . GLY A 1 175 ? -4.057 -17.182 -4.284 1.00 92.31 175 GLY A CA 1
ATOM 1324 C C . GLY A 1 175 ? -3.596 -15.952 -5.071 1.00 92.31 175 GLY A C 1
ATOM 1325 O O . GLY A 1 175 ? -3.524 -16.000 -6.298 1.00 92.31 175 GLY A O 1
ATOM 1326 N N . ARG A 1 176 ? -3.353 -14.811 -4.412 1.00 92.31 176 ARG A N 1
ATOM 1327 C CA . ARG A 1 176 ? -2.977 -13.549 -5.065 1.00 92.31 176 ARG A CA 1
ATOM 1328 C C . ARG A 1 176 ? -1.583 -13.104 -4.669 1.00 92.31 176 ARG A C 1
ATOM 1330 O O . ARG A 1 176 ? -1.193 -13.212 -3.508 1.00 92.31 176 ARG A O 1
ATOM 1337 N N . ALA A 1 177 ? -0.872 -12.549 -5.648 1.00 90.25 177 ALA A N 1
ATOM 1338 C CA . ALA A 1 177 ? 0.462 -12.004 -5.460 1.00 90.25 177 ALA A CA 1
ATOM 1339 C C . ALA A 1 177 ? 0.482 -10.925 -4.367 1.00 90.25 177 ALA A C 1
ATOM 1341 O O . ALA A 1 177 ? -0.434 -10.099 -4.256 1.00 90.25 177 ALA A O 1
ATOM 1342 N N . GLY A 1 178 ? 1.555 -10.955 -3.584 1.00 92.69 178 GLY A N 1
ATOM 1343 C CA . GLY A 1 178 ? 1.836 -10.102 -2.443 1.00 92.69 178 GLY A CA 1
ATOM 1344 C C . GLY A 1 178 ? 3.322 -9.743 -2.359 1.00 92.69 178 GLY A C 1
ATOM 1345 O O . GLY A 1 178 ? 4.177 -10.446 -2.896 1.00 92.69 178 GLY A O 1
ATOM 1346 N N . LEU A 1 179 ? 3.636 -8.671 -1.637 1.00 92.94 179 LEU A N 1
ATOM 1347 C CA . LEU A 1 179 ? 4.992 -8.289 -1.248 1.00 92.94 179 LEU A CA 1
ATOM 1348 C C . LEU A 1 179 ? 5.049 -8.052 0.260 1.00 92.94 179 LEU A C 1
ATOM 1350 O O . LEU A 1 179 ? 4.259 -7.284 0.813 1.00 92.94 179 LEU A O 1
ATOM 1354 N N . TRP A 1 180 ? 6.011 -8.692 0.913 1.00 93.62 180 TRP A N 1
ATOM 1355 C CA . TRP A 1 180 ? 6.363 -8.485 2.309 1.00 93.62 180 TRP A CA 1
ATOM 1356 C C . TRP A 1 180 ? 7.609 -7.611 2.422 1.00 93.62 180 TRP A C 1
ATOM 1358 O O . TRP A 1 180 ? 8.612 -7.858 1.758 1.00 93.62 180 TRP A O 1
ATOM 1368 N N . LEU A 1 181 ? 7.548 -6.596 3.277 1.00 90.19 181 LEU A N 1
ATOM 1369 C CA . LEU A 1 181 ? 8.586 -5.582 3.447 1.00 90.19 181 LEU A CA 1
ATOM 1370 C C . LEU A 1 181 ? 8.965 -5.518 4.928 1.00 90.19 181 LEU A C 1
ATOM 1372 O O . LEU A 1 181 ? 8.101 -5.283 5.781 1.00 90.19 181 LEU A O 1
ATOM 1376 N N . GLN A 1 182 ? 10.246 -5.732 5.237 1.00 87.88 182 GLN A N 1
ATOM 1377 C CA . GLN A 1 182 ? 10.735 -5.83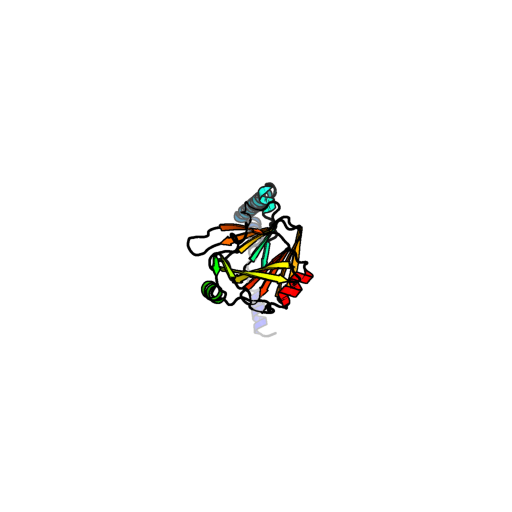1 6.614 1.00 87.88 182 GLN A CA 1
ATOM 1378 C C . GLN A 1 182 ? 12.135 -5.233 6.797 1.00 87.88 182 GLN A C 1
ATOM 1380 O O . GLN A 1 182 ? 12.987 -5.274 5.912 1.00 87.88 182 GLN A O 1
ATOM 1385 N N . GLY A 1 183 ? 12.397 -4.736 8.010 1.00 67.44 183 GLY A N 1
ATOM 1386 C CA . GLY A 1 183 ? 13.750 -4.414 8.467 1.00 67.44 183 GLY A CA 1
ATOM 1387 C C . GLY A 1 183 ? 14.273 -3.072 7.964 1.00 67.44 183 GLY A C 1
ATOM 1388 O O . GLY A 1 183 ? 15.452 -2.964 7.666 1.00 67.44 183 GLY A O 1
ATOM 1389 N N . GLY A 1 184 ? 13.414 -2.064 7.833 1.00 66.75 184 GLY A N 1
ATOM 1390 C CA . GLY A 1 184 ? 13.827 -0.679 7.600 1.00 66.75 184 GLY A CA 1
ATOM 1391 C C . GLY A 1 184 ? 13.491 0.220 8.790 1.00 66.75 184 GLY A C 1
ATOM 1392 O O . GLY A 1 184 ? 12.486 -0.042 9.456 1.00 66.75 184 GLY A O 1
ATOM 1393 N N . PRO A 1 185 ? 14.270 1.284 9.067 1.00 63.50 185 PRO A N 1
ATOM 1394 C CA . PRO A 1 185 ? 13.929 2.251 10.115 1.00 63.50 185 PRO A CA 1
ATOM 1395 C C . PRO A 1 185 ? 12.641 3.027 9.783 1.00 63.50 185 PRO A C 1
ATOM 1397 O O . PRO A 1 185 ? 11.909 3.445 10.686 1.00 63.50 185 PRO A O 1
ATOM 1400 N N . SER A 1 186 ? 12.347 3.184 8.489 1.00 68.81 186 SER A N 1
ATOM 1401 C CA . SER A 1 186 ? 11.164 3.858 7.961 1.00 68.81 186 SER A CA 1
ATOM 1402 C C . SER A 1 186 ? 10.908 3.498 6.492 1.00 68.81 186 SER A C 1
ATOM 1404 O O . SER A 1 186 ? 11.777 2.998 5.768 1.00 68.81 186 SER A O 1
ATOM 1406 N N . HIS A 1 187 ? 9.685 3.755 6.044 1.00 73.12 187 HIS A N 1
ATOM 1407 C CA . HIS A 1 187 ? 9.286 3.730 4.638 1.00 73.12 187 HIS A CA 1
ATOM 1408 C C . HIS A 1 187 ? 8.598 5.053 4.311 1.00 73.12 187 HIS A C 1
ATOM 1410 O O . HIS A 1 187 ? 8.008 5.665 5.201 1.00 73.12 187 HIS A O 1
ATOM 1416 N N . THR A 1 188 ? 8.645 5.501 3.064 1.00 68.19 188 THR A N 1
ATOM 1417 C CA . THR A 1 188 ? 7.896 6.679 2.629 1.00 68.19 188 THR A CA 1
ATOM 1418 C C . THR A 1 188 ? 6.860 6.288 1.592 1.00 68.19 188 THR A C 1
ATOM 1420 O O . THR A 1 188 ? 7.173 5.678 0.570 1.00 68.19 188 THR A O 1
ATOM 1423 N N . LEU A 1 189 ? 5.596 6.609 1.871 1.00 69.12 189 LEU A N 1
ATOM 1424 C CA . LEU A 1 189 ? 4.543 6.521 0.865 1.00 69.12 189 LEU A CA 1
ATOM 1425 C C . LEU A 1 189 ? 4.404 7.882 0.204 1.00 69.12 189 LEU A C 1
ATOM 1427 O O . LEU A 1 189 ? 4.041 8.849 0.871 1.00 69.12 189 LEU A O 1
ATOM 1431 N N . THR A 1 190 ? 4.612 7.889 -1.102 1.00 69.00 190 THR A N 1
ATOM 1432 C CA . THR A 1 190 ? 4.267 8.980 -1.992 1.00 69.00 190 THR A CA 1
ATOM 1433 C C . THR A 1 190 ? 2.930 8.676 -2.650 1.00 69.00 190 THR A C 1
ATOM 1435 O O . THR A 1 190 ? 2.750 7.643 -3.308 1.00 69.00 190 THR A O 1
ATOM 1438 N N . TYR A 1 191 ? 1.983 9.591 -2.492 1.00 65.25 191 TYR A N 1
ATOM 1439 C CA . TYR A 1 191 ? 0.731 9.562 -3.228 1.00 65.25 191 TYR A CA 1
ATOM 1440 C C . TYR A 1 191 ? 0.568 10.805 -4.092 1.00 65.25 191 TYR A C 1
ATOM 1442 O O . TYR A 1 191 ? 1.085 11.870 -3.766 1.00 65.25 191 TYR A O 1
ATOM 1450 N N . PHE A 1 192 ? -0.197 10.635 -5.168 1.00 61.88 192 PHE A N 1
ATOM 1451 C CA . PHE A 1 192 ? -0.613 11.711 -6.052 1.00 61.88 192 PHE A CA 1
ATOM 1452 C C . PHE A 1 192 ? -2.119 11.930 -5.947 1.00 61.88 192 PHE A C 1
ATOM 1454 O O . PHE A 1 192 ? -2.877 10.952 -5.865 1.00 61.88 192 PHE A O 1
ATOM 1461 N N . ASP A 1 193 ? -2.505 13.202 -5.937 1.00 56.22 193 ASP A N 1
ATOM 1462 C CA . ASP A 1 193 ? -3.878 13.700 -6.003 1.00 56.22 193 ASP A CA 1
ATOM 1463 C C . ASP A 1 193 ? -4.242 14.067 -7.455 1.00 56.22 193 ASP A C 1
ATOM 1465 O O . ASP A 1 193 ? -3.382 14.505 -8.221 1.00 56.22 193 ASP A O 1
ATOM 1469 N N . ARG A 1 194 ? -5.506 13.857 -7.839 1.00 51.88 194 ARG A N 1
ATOM 1470 C CA . ARG A 1 194 ? -6.051 14.218 -9.155 1.00 51.88 194 ARG A CA 1
ATOM 1471 C C . ARG A 1 194 ? -6.727 15.592 -9.174 1.00 51.88 194 ARG A C 1
ATOM 1473 O O . ARG A 1 194 ? -6.933 16.112 -10.265 1.00 51.88 194 ARG A O 1
ATOM 1480 N N . GLN A 1 195 ? -7.074 16.183 -8.028 1.00 47.00 195 GLN A N 1
ATOM 1481 C CA . GLN A 1 195 ? -7.973 17.343 -8.016 1.00 47.00 195 GLN A CA 1
ATOM 1482 C C . GLN A 1 195 ? -7.321 18.674 -8.428 1.00 47.00 195 GLN A C 1
ATOM 1484 O O . GLN A 1 195 ? -8.026 19.521 -8.962 1.00 47.00 195 GLN A O 1
ATOM 1489 N N . PHE A 1 196 ? -6.002 18.866 -8.278 1.00 37.16 196 PHE A N 1
ATOM 1490 C CA . PHE A 1 196 ? -5.336 20.143 -8.620 1.00 37.16 196 PHE A CA 1
ATOM 1491 C C . PHE A 1 196 ? -3.870 19.969 -9.057 1.00 37.16 196 PHE A C 1
ATOM 1493 O O . PHE A 1 196 ? -2.964 20.635 -8.548 1.00 37.16 196 PHE A O 1
ATOM 1500 N N . GLY A 1 197 ? -3.629 19.044 -9.988 1.00 50.56 197 GLY A N 1
ATOM 1501 C CA . GLY A 1 197 ? -2.280 18.625 -10.375 1.00 50.56 197 GLY A CA 1
ATOM 1502 C C . GLY A 1 197 ? -1.693 17.597 -9.404 1.00 50.56 197 GLY A C 1
ATOM 1503 O O . GLY A 1 197 ? -2.183 17.418 -8.291 1.00 50.56 197 GLY A O 1
ATOM 1504 N N . PHE A 1 198 ? -0.649 16.895 -9.848 1.00 51.16 198 PHE A N 1
ATOM 1505 C CA . PHE A 1 198 ? 0.052 15.862 -9.083 1.00 51.16 198 PHE A CA 1
ATOM 1506 C C . PHE A 1 198 ? 0.703 16.464 -7.821 1.00 51.16 198 PHE A C 1
ATOM 1508 O O . PHE A 1 198 ? 1.892 16.772 -7.816 1.00 51.16 198 PHE A O 1
ATOM 1515 N N . ARG A 1 199 ? -0.058 16.651 -6.735 1.00 54.66 199 ARG A N 1
ATOM 1516 C CA . ARG A 1 199 ? 0.512 17.022 -5.435 1.00 54.66 199 ARG A CA 1
ATOM 1517 C C . ARG A 1 199 ? 1.143 15.790 -4.810 1.00 54.66 199 ARG A C 1
ATOM 1519 O O . ARG A 1 199 ? 0.443 14.890 -4.351 1.00 54.66 199 ARG A O 1
ATOM 1526 N N . GLU A 1 200 ? 2.470 15.760 -4.834 1.00 62.03 200 GLU A N 1
ATOM 1527 C CA . GLU A 1 200 ? 3.262 14.735 -4.171 1.00 62.03 200 GLU A CA 1
ATOM 1528 C C . GLU A 1 200 ? 3.213 14.970 -2.661 1.00 62.03 200 GLU A C 1
ATOM 1530 O O . GLU A 1 200 ? 3.668 15.998 -2.165 1.00 62.03 200 GLU A O 1
ATOM 1535 N N . THR A 1 201 ? 2.643 14.028 -1.914 1.00 64.44 201 THR A N 1
ATOM 1536 C CA . THR A 1 201 ? 2.770 14.038 -0.455 1.00 64.44 201 THR A CA 1
ATOM 1537 C C . THR A 1 201 ? 3.465 12.776 0.006 1.00 64.44 201 T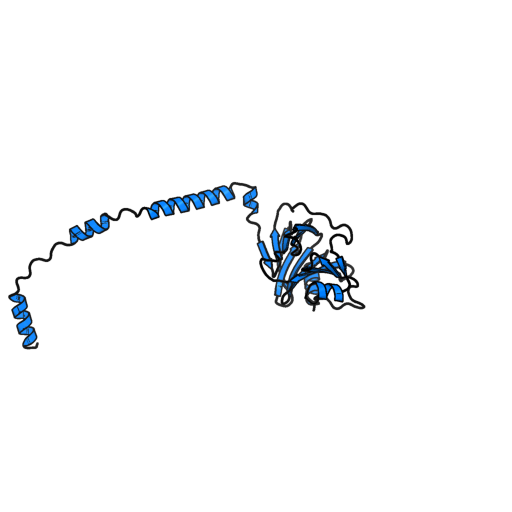HR A C 1
ATOM 1539 O O . THR A 1 201 ? 3.014 11.661 -0.269 1.00 64.44 201 THR A O 1
ATOM 1542 N N . T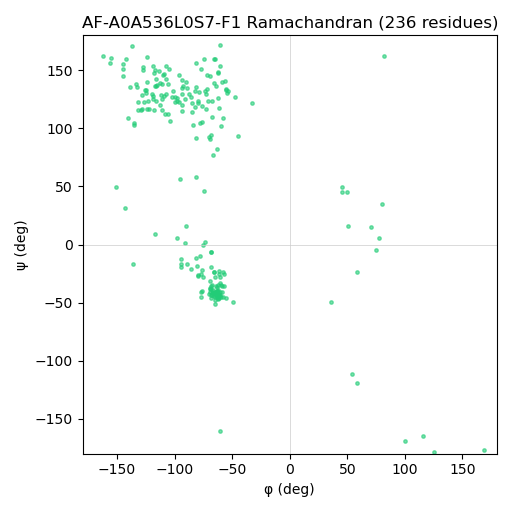HR A 1 202 ? 4.547 12.984 0.750 1.00 68.31 202 THR A N 1
ATOM 1543 C CA . THR A 1 202 ? 5.433 11.931 1.232 1.00 68.31 202 THR A CA 1
ATOM 1544 C C . THR A 1 202 ? 5.296 11.808 2.745 1.00 68.31 202 THR A C 1
ATOM 1546 O O . THR A 1 202 ? 5.623 12.734 3.489 1.00 68.31 202 THR A O 1
ATOM 1549 N N . VAL A 1 203 ? 4.812 10.655 3.214 1.00 69.25 203 VAL A N 1
ATOM 1550 C CA . VAL A 1 203 ? 4.603 10.384 4.648 1.00 69.25 203 VAL A CA 1
ATOM 1551 C C . VAL A 1 203 ? 5.506 9.271 5.152 1.00 69.25 203 VAL A C 1
ATOM 1553 O O . VAL A 1 203 ? 5.628 8.229 4.503 1.00 69.25 203 VAL A O 1
ATOM 1556 N N . VAL A 1 204 ? 6.090 9.465 6.338 1.00 70.50 204 VAL A N 1
ATOM 1557 C CA . VAL A 1 204 ? 6.873 8.425 7.020 1.00 70.50 204 VAL A CA 1
ATOM 1558 C C . VAL A 1 204 ? 5.953 7.352 7.603 1.00 70.50 204 VAL A C 1
ATOM 1560 O O . VAL A 1 204 ? 4.972 7.631 8.296 1.00 70.50 204 VAL A O 1
ATOM 1563 N N . ILE A 1 205 ? 6.320 6.106 7.342 1.00 71.88 205 ILE A N 1
ATOM 1564 C CA . ILE A 1 205 ? 5.681 4.872 7.783 1.00 71.88 205 ILE A CA 1
ATOM 1565 C C . ILE A 1 205 ? 6.651 4.123 8.691 1.00 71.88 205 ILE A C 1
ATOM 1567 O O . ILE A 1 205 ? 7.838 4.007 8.378 1.00 71.88 205 ILE A O 1
ATOM 1571 N N . ARG A 1 206 ? 6.140 3.598 9.810 1.00 73.31 206 ARG A N 1
ATOM 1572 C CA . ARG A 1 206 ? 6.926 2.850 10.799 1.00 73.31 206 ARG A CA 1
ATOM 1573 C C . ARG A 1 206 ? 6.346 1.449 10.983 1.00 73.31 206 ARG A C 1
ATOM 1575 O O . ARG A 1 206 ? 5.234 1.297 11.484 1.00 73.31 206 ARG A O 1
ATOM 1582 N N . GLY A 1 207 ? 7.128 0.428 10.647 1.00 83.56 207 GLY A N 1
ATOM 1583 C CA . GLY A 1 207 ? 6.765 -0.978 10.832 1.00 83.56 207 GLY A CA 1
ATOM 1584 C C . GLY A 1 207 ? 6.864 -1.791 9.549 1.00 83.56 207 GLY A C 1
ATOM 1585 O O . GLY A 1 207 ? 7.237 -1.273 8.502 1.00 83.56 207 GLY A O 1
ATOM 1586 N N . ASN A 1 208 ? 6.520 -3.073 9.655 1.00 90.44 208 ASN A N 1
ATOM 1587 C CA . ASN A 1 208 ? 6.519 -3.973 8.511 1.00 90.44 208 ASN A CA 1
ATOM 1588 C C . ASN A 1 208 ? 5.286 -3.718 7.647 1.00 90.44 208 ASN A C 1
ATOM 1590 O O . ASN A 1 208 ? 4.228 -3.320 8.156 1.00 90.44 208 ASN A O 1
ATOM 1594 N N . VAL A 1 209 ? 5.425 -3.980 6.350 1.00 91.25 209 VAL A N 1
ATOM 1595 C CA . VAL A 1 209 ? 4.362 -3.752 5.375 1.00 91.25 209 VAL A CA 1
ATOM 1596 C C . VAL A 1 209 ? 4.072 -5.029 4.594 1.00 91.25 209 VAL A C 1
ATOM 1598 O O . VAL A 1 209 ? 4.982 -5.690 4.100 1.00 91.25 209 VAL A O 1
ATOM 1601 N N . LEU A 1 210 ? 2.789 -5.357 4.462 1.00 94.25 210 LEU A N 1
ATOM 1602 C CA . LEU A 1 210 ? 2.288 -6.351 3.516 1.00 94.25 210 LEU A CA 1
ATOM 1603 C C . LEU A 1 210 ? 1.455 -5.630 2.457 1.00 94.25 210 LEU A C 1
ATOM 1605 O O . LEU A 1 210 ? 0.459 -5.001 2.804 1.00 94.25 210 LEU A O 1
ATOM 1609 N N . LEU A 1 211 ? 1.848 -5.737 1.191 1.00 93.31 211 LEU A N 1
ATOM 1610 C CA . LEU A 1 211 ? 1.059 -5.315 0.033 1.00 93.31 211 LEU A CA 1
ATOM 1611 C C . LEU A 1 211 ? 0.506 -6.548 -0.673 1.00 93.31 211 LEU A C 1
ATOM 1613 O O . LEU A 1 211 ? 1.239 -7.517 -0.836 1.00 93.31 211 LEU A O 1
ATOM 1617 N N . TRP A 1 212 ? -0.749 -6.531 -1.111 1.00 94.88 212 TRP A N 1
ATOM 1618 C CA . TRP A 1 212 ? -1.295 -7.602 -1.949 1.00 94.88 212 TRP A CA 1
ATOM 1619 C C . TRP A 1 212 ? -2.465 -7.122 -2.798 1.00 94.88 212 TRP A C 1
ATOM 1621 O O . TRP A 1 212 ? -3.096 -6.105 -2.507 1.00 94.88 212 TRP A O 1
ATOM 1631 N N . VAL A 1 213 ? -2.755 -7.871 -3.860 1.00 92.06 213 VAL A N 1
ATOM 1632 C CA . VAL A 1 213 ? -3.879 -7.580 -4.754 1.00 92.06 213 VAL A CA 1
ATOM 1633 C C . VAL A 1 213 ? -5.126 -8.335 -4.306 1.00 92.06 213 VAL A C 1
ATOM 1635 O O . VAL A 1 213 ? -5.081 -9.531 -4.015 1.00 92.06 213 VAL A O 1
ATOM 1638 N N . ARG A 1 214 ? -6.269 -7.650 -4.316 1.00 91.75 214 ARG A N 1
ATOM 1639 C CA . ARG A 1 214 ? -7.597 -8.227 -4.110 1.00 91.75 214 ARG A CA 1
AT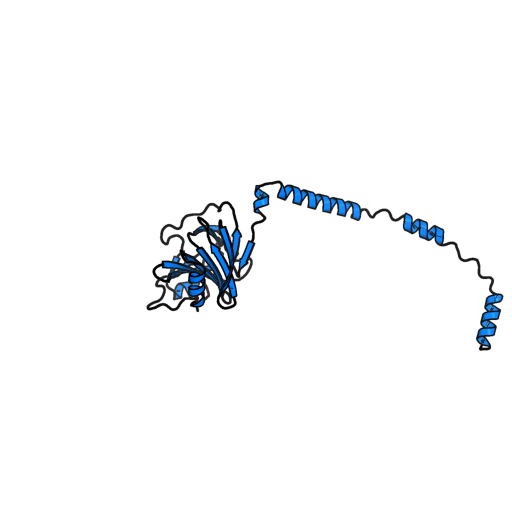OM 1640 C C . ARG A 1 214 ? -8.575 -7.660 -5.137 1.00 91.75 214 ARG A C 1
ATOM 1642 O O . ARG A 1 214 ? -9.071 -6.545 -4.995 1.00 91.75 214 ARG A O 1
ATOM 1649 N N . GLY A 1 215 ? -8.891 -8.457 -6.156 1.00 89.44 215 GLY A N 1
ATOM 1650 C CA . GLY A 1 215 ? -9.754 -8.011 -7.249 1.00 89.44 215 GLY A CA 1
ATOM 1651 C C . GLY A 1 215 ? -9.161 -6.776 -7.927 1.00 89.44 215 GLY A C 1
ATOM 1652 O O . GLY A 1 215 ? -8.045 -6.832 -8.432 1.00 89.44 215 GLY A O 1
ATOM 1653 N N . LEU A 1 216 ? -9.895 -5.665 -7.892 1.00 88.06 216 LEU A N 1
ATOM 1654 C CA . LEU A 1 216 ? -9.475 -4.385 -8.467 1.00 88.06 216 LEU A CA 1
ATOM 1655 C C . LEU A 1 216 ? -8.734 -3.483 -7.469 1.00 88.06 216 LEU A C 1
ATOM 1657 O O . LEU A 1 216 ? -8.339 -2.377 -7.828 1.00 88.06 216 LEU A O 1
ATOM 1661 N N . LEU A 1 217 ? -8.520 -3.929 -6.230 1.00 90.50 217 LEU A N 1
ATOM 1662 C CA . LEU A 1 217 ? -7.882 -3.152 -5.170 1.00 90.50 217 LEU A CA 1
ATOM 1663 C C . LEU A 1 217 ? -6.494 -3.697 -4.838 1.00 90.50 217 LEU A C 1
ATOM 1665 O O . LEU A 1 217 ? -6.247 -4.901 -4.867 1.00 90.50 217 LEU A O 1
ATOM 1669 N N . THR A 1 218 ? -5.592 -2.789 -4.496 1.00 91.31 218 THR A N 1
ATOM 1670 C CA . THR A 1 218 ? -4.334 -3.094 -3.825 1.00 91.31 218 THR A CA 1
ATOM 1671 C C . THR A 1 218 ? -4.500 -2.726 -2.361 1.00 91.31 218 THR A C 1
ATOM 1673 O O . THR A 1 218 ? -4.932 -1.622 -2.024 1.00 91.31 218 THR A O 1
ATOM 1676 N N . LEU A 1 219 ? -4.199 -3.681 -1.490 1.00 93.94 219 LEU A N 1
ATOM 1677 C CA . LEU A 1 219 ? -4.338 -3.548 -0.050 1.00 93.94 219 LEU A CA 1
ATOM 1678 C C . LEU A 1 219 ? -2.955 -3.471 0.580 1.00 93.94 219 LEU A C 1
ATOM 1680 O O . LEU A 1 219 ? -2.006 -4.105 0.115 1.00 93.94 219 LEU A O 1
ATOM 1684 N N . ARG A 1 220 ? -2.855 -2.701 1.661 1.00 92.62 220 ARG A N 1
ATOM 1685 C CA . ARG A 1 220 ? -1.641 -2.524 2.449 1.00 92.62 220 ARG A CA 1
ATOM 1686 C C . ARG A 1 220 ? -1.941 -2.685 3.931 1.00 92.62 220 ARG A C 1
ATOM 1688 O O . ARG A 1 220 ? -2.704 -1.895 4.478 1.00 92.62 220 ARG A O 1
ATOM 1695 N N . LEU A 1 221 ? -1.262 -3.613 4.596 1.00 93.50 221 LEU A N 1
ATOM 1696 C CA . LEU A 1 221 ? -1.181 -3.654 6.056 1.00 93.50 221 LEU A CA 1
ATOM 1697 C C . LEU A 1 221 ? 0.144 -3.055 6.510 1.00 93.50 221 LEU A C 1
ATOM 1699 O O . LEU A 1 221 ? 1.198 -3.492 6.064 1.00 93.50 221 LEU A O 1
ATOM 1703 N N . GLU A 1 222 ? 0.083 -2.086 7.413 1.00 90.75 222 GLU A N 1
ATOM 1704 C CA . GLU A 1 222 ? 1.238 -1.422 8.018 1.00 90.75 222 GLU A CA 1
ATOM 1705 C C . GLU A 1 222 ? 1.164 -1.567 9.543 1.00 90.75 222 GLU A C 1
ATOM 1707 O O . GLU A 1 222 ? 0.180 -1.171 10.176 1.00 90.75 222 GLU A O 1
ATOM 1712 N N . GLY A 1 223 ? 2.204 -2.138 10.154 1.00 89.12 223 GLY A N 1
ATOM 1713 C CA . GLY A 1 223 ? 2.293 -2.231 11.609 1.00 89.12 223 GLY A CA 1
ATOM 1714 C C . GLY A 1 223 ? 3.403 -3.146 12.118 1.00 89.12 223 GLY A C 1
ATOM 1715 O O . GLY A 1 223 ? 4.183 -3.730 11.367 1.00 89.12 223 GLY A O 1
ATOM 1716 N N . LYS A 1 224 ? 3.469 -3.307 13.443 1.00 89.25 224 LYS A N 1
ATOM 1717 C CA . LYS A 1 224 ? 4.426 -4.205 14.113 1.00 89.25 224 LYS A CA 1
ATOM 1718 C C . LYS A 1 224 ? 3.934 -5.658 14.084 1.00 89.25 224 LYS A C 1
ATOM 1720 O O . LYS A 1 224 ? 3.725 -6.263 15.133 1.00 89.25 224 LYS A O 1
ATOM 1725 N N . LEU A 1 225 ? 3.689 -6.212 12.899 1.00 90.88 225 LEU A N 1
ATOM 1726 C CA . LEU A 1 225 ? 3.317 -7.619 12.708 1.00 90.88 225 LEU A CA 1
ATOM 1727 C C . LEU A 1 225 ? 4.494 -8.426 12.158 1.00 90.88 225 LEU A C 1
ATOM 1729 O O . LEU A 1 225 ? 5.332 -7.900 11.433 1.00 90.88 225 LEU A O 1
ATOM 1733 N N . THR A 1 226 ? 4.543 -9.718 12.475 1.00 92.94 226 THR A N 1
ATOM 1734 C CA . THR A 1 226 ? 5.378 -10.673 11.726 1.00 92.94 226 THR A CA 1
ATOM 1735 C C . THR A 1 226 ? 4.734 -10.990 10.374 1.00 92.94 226 THR A C 1
ATOM 1737 O O . THR A 1 226 ? 3.517 -10.854 10.232 1.00 92.94 226 THR A O 1
ATOM 1740 N N . ARG A 1 227 ? 5.517 -11.489 9.405 1.00 94.44 227 ARG A N 1
ATOM 1741 C CA . ARG A 1 227 ? 5.013 -11.922 8.085 1.00 94.44 227 ARG A CA 1
ATOM 1742 C C . ARG A 1 227 ? 3.804 -12.849 8.210 1.00 94.44 227 ARG A C 1
ATOM 1744 O O . ARG A 1 227 ? 2.761 -12.603 7.614 1.00 94.44 227 ARG A O 1
ATOM 1751 N N . ARG A 1 228 ? 3.921 -13.877 9.058 1.00 95.50 228 ARG A N 1
ATOM 1752 C CA . ARG A 1 228 ? 2.855 -14.857 9.309 1.00 95.50 228 ARG A CA 1
ATOM 1753 C C . ARG A 1 228 ? 1.588 -14.210 9.875 1.00 95.50 228 ARG A C 1
ATOM 1755 O O . ARG A 1 228 ? 0.497 -14.526 9.423 1.00 95.50 228 ARG A O 1
ATOM 1762 N N . GLN A 1 229 ? 1.723 -13.291 10.833 1.00 95.12 229 GLN A N 1
ATOM 1763 C CA . GLN A 1 229 ? 0.575 -12.578 11.409 1.00 95.12 229 GLN A CA 1
ATOM 1764 C C . GLN A 1 229 ? -0.102 -11.651 10.396 1.00 95.12 229 GLN A C 1
ATOM 1766 O O . GLN A 1 229 ? -1.326 -11.566 10.389 1.00 95.12 229 GLN A O 1
ATOM 1771 N N . ALA A 1 230 ? 0.678 -10.963 9.558 1.00 95.12 230 ALA A N 1
ATOM 1772 C CA . ALA A 1 230 ? 0.144 -10.086 8.523 1.00 95.12 230 ALA A CA 1
ATOM 1773 C C . ALA A 1 230 ? -0.624 -10.879 7.457 1.00 95.12 230 ALA A C 1
ATOM 1775 O O . ALA A 1 230 ? -1.737 -10.493 7.117 1.00 95.12 230 ALA A O 1
ATOM 1776 N N . ILE A 1 231 ? -0.076 -12.010 6.995 1.00 96.44 231 ILE A N 1
ATOM 1777 C CA . ILE A 1 231 ? -0.758 -12.904 6.046 1.00 96.44 231 ILE A CA 1
ATOM 1778 C C . ILE A 1 231 ? -2.036 -13.472 6.670 1.00 96.44 231 ILE A C 1
ATOM 1780 O O . ILE A 1 231 ? -3.085 -13.409 6.039 1.00 96.44 231 ILE A O 1
ATOM 1784 N N . ALA A 1 232 ? -1.983 -13.945 7.920 1.00 95.62 232 ALA A N 1
ATOM 1785 C CA . ALA A 1 232 ? -3.161 -14.467 8.611 1.00 95.62 232 ALA A CA 1
ATOM 1786 C C . ALA A 1 232 ? -4.282 -13.419 8.711 1.00 95.62 232 ALA A C 1
ATOM 1788 O O . ALA A 1 232 ? -5.427 -13.720 8.393 1.00 95.62 232 ALA A O 1
ATOM 1789 N N . LEU A 1 233 ? -3.959 -12.172 9.081 1.00 95.12 233 LEU A N 1
ATOM 1790 C CA . LEU A 1 233 ? -4.931 -11.075 9.076 1.00 95.12 233 LEU A CA 1
ATOM 1791 C C . LEU A 1 233 ? -5.459 -10.804 7.659 1.00 95.12 233 LEU A C 1
ATOM 1793 O O . LEU A 1 233 ? -6.670 -10.707 7.471 1.00 95.12 233 LEU A O 1
ATOM 1797 N N . ALA A 1 234 ? -4.578 -10.726 6.661 1.00 96.12 234 ALA A N 1
ATOM 1798 C CA . ALA A 1 234 ? -4.956 -10.459 5.275 1.00 96.12 234 ALA A CA 1
ATOM 1799 C C . ALA A 1 234 ? -5.913 -11.519 4.703 1.00 96.12 234 ALA A C 1
ATOM 1801 O O . ALA A 1 234 ? -6.840 -11.184 3.968 1.00 96.12 234 ALA A O 1
ATOM 1802 N N . GLN A 1 235 ? -5.754 -12.783 5.102 1.00 95.56 235 GLN A N 1
ATOM 1803 C CA . GLN A 1 235 ? -6.640 -13.879 4.706 1.00 95.56 235 GLN A CA 1
ATOM 1804 C C . GLN A 1 235 ? -8.072 -13.730 5.251 1.00 95.56 235 GLN A C 1
ATOM 1806 O O . GLN A 1 235 ? -9.009 -14.259 4.654 1.00 95.56 235 GLN A O 1
ATOM 1811 N N . THR A 1 236 ? -8.273 -12.980 6.341 1.00 93.81 236 THR A N 1
ATOM 1812 C CA . THR A 1 236 ? -9.609 -12.738 6.920 1.00 93.81 236 THR A CA 1
ATOM 1813 C C . THR A 1 236 ? -10.408 -11.631 6.228 1.00 93.81 236 THR A C 1
ATOM 1815 O O . THR A 1 236 ? -11.604 -11.491 6.495 1.00 93.81 236 THR A O 1
ATOM 1818 N N . ILE A 1 237 ? -9.768 -10.843 5.361 1.00 94.12 237 ILE A N 1
ATOM 1819 C CA . ILE A 1 237 ? -10.348 -9.644 4.751 1.00 94.12 237 ILE A CA 1
ATOM 1820 C C . ILE A 1 237 ? -11.282 -10.017 3.589 1.00 94.12 237 ILE A C 1
ATOM 1822 O O . ILE A 1 237 ? -10.913 -10.796 2.704 1.00 94.12 237 ILE A O 1
ATOM 1826 N N . ARG A 1 238 ? -12.495 -9.448 3.585 1.00 86.88 238 ARG A N 1
ATOM 1827 C CA . ARG A 1 238 ? -13.567 -9.720 2.610 1.00 86.88 238 ARG A CA 1
ATOM 1828 C C . ARG A 1 238 ? -14.235 -8.450 2.105 1.00 86.88 238 ARG A C 1
ATOM 1830 O O . ARG A 1 238 ? -14.028 -7.385 2.708 1.00 86.88 238 ARG A O 1
#

Sequence (238 aa):
MTPLELRLQALGHELEVPPAPDLTAGVLQRLEGGRPFPWRRAAVLALALVAIAVATAFAVPQARTAILRFFHIGGATVIRVDTLPPAVERKDAGGLGTPLSRAEAERQLGFRLALPRFTGDGPRRVYVIADSVGTVVVRWHGRRVLLSEFPSFGATSLKKLAVNATIVDPVEVNGRAGLWLQGGPSHTLTYFDRQFGFRETTVVIRGNVLLWVRGLLTLRLEGKLTRRQAIALAQTIR